Protein AF-0000000069076491 (afdb_homodimer)

Sequence (218 aa):
MPTEEERVCCRQTPSNCLSTLPDFDLIVLDPLVLMVARRYRQDVLAAGEDDDFNRSNRHAGYRQFILWQHGHLGAGNRRVIPSCCTWRIRDTYPDSFGQYRGFVGGRLGMPTEEERVCCRQTPSNCLSTLPDFDLIVLDPLVLMVARRYRQDVLAAGEDDDFNRSNRHAGYRQFILWQHGHLGAGNRRVIPSCCTWRIRDTYPDSFGQYRGFVGGRLG

InterPro domains:
  IPR003050 P2X7 purinoceptor [PR01314] (8-21)
  IPR003050 P2X7 purinoceptor [PR01314] (72-88)
  IPR003050 P2X7 purinoceptor [PR01314] (89-104)
  IPR046815 P2X purinoreceptor 7, intracellular domain [PF20478] (5-103)

pLDDT: mean 84.27, std 16.85, range [26.89, 98.81]

Foldseek 3Di:
DQDPLLAAFPPDPPVPGPCPDPVLCVQQQDLVNLVVQLVVCCVPVVQDQDPQSLVSSLLSSVQSVCCVVPVDLDAPDFDRDYNSNNVSSCVSRPDPVNDDDDRRSNPSD/DPDPLLAAFPPDPPVPG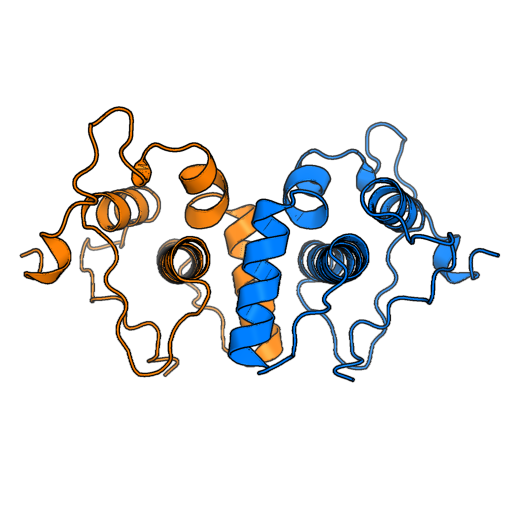PCPDPVLCVQQQDLVNLVVQLVVCCVPVVQDQDPQSLVSSLLSSVQSVCCVVPVDLDAPDFDRDYNSSNVSSCVSRPDPVNDDDDRRSNPSD

Structure (mmCIF, N/CA/C/O backbone):
data_AF-0000000069076491-model_v1
#
loop_
_entity.id
_entity.type
_entity.pdbx_description
1 polymer 'P2X purinoreceptor 7 intracellular domain-containing protein'
#
loop_
_atom_site.group_PDB
_atom_site.id
_atom_site.type_symbol
_atom_site.label_atom_id
_atom_site.label_alt_id
_atom_site.label_comp_id
_atom_site.label_asym_id
_atom_site.label_entity_id
_atom_site.label_seq_id
_atom_site.pdbx_PDB_ins_code
_atom_site.Cartn_x
_atom_site.Cartn_y
_atom_site.Cartn_z
_atom_site.occupancy
_atom_site.B_iso_or_equiv
_atom_site.auth_seq_id
_atom_site.auth_comp_id
_atom_site.auth_asym_id
_atom_site.auth_atom_id
_atom_site.pdbx_PDB_model_num
ATOM 1 N N . MET A 1 1 ? 1.727 -29.078 -10.594 1 41.75 1 MET A N 1
ATOM 2 C CA . MET A 1 1 ? 0.426 -28.922 -11.242 1 41.75 1 MET A CA 1
ATOM 3 C C . MET A 1 1 ? -0.436 -27.906 -10.508 1 41.75 1 MET A C 1
ATOM 5 O O . MET A 1 1 ? -0.344 -27.766 -9.289 1 41.75 1 MET A O 1
ATOM 9 N N . PRO A 1 2 ? -0.974 -26.922 -11.32 1 50.44 2 PRO A N 1
ATOM 10 C CA . PRO A 1 2 ? -1.83 -25.984 -10.594 1 50.44 2 PRO A CA 1
ATOM 11 C C . PRO A 1 2 ? -2.922 -26.688 -9.789 1 50.44 2 PRO A C 1
ATOM 13 O O . PRO A 1 2 ? -3.492 -27.672 -10.25 1 50.44 2 PRO A O 1
ATOM 16 N N . THR A 1 3 ? -2.859 -26.531 -8.523 1 50.31 3 THR A N 1
ATOM 17 C CA . THR A 1 3 ? -3.965 -27.078 -7.742 1 50.31 3 THR A CA 1
ATOM 18 C C . THR A 1 3 ? -5.305 -26.641 -8.328 1 50.31 3 THR A C 1
ATOM 20 O O . THR A 1 3 ? -5.363 -25.734 -9.156 1 50.31 3 THR A O 1
ATOM 23 N N . GLU A 1 4 ? -6.258 -27.391 -8.156 1 51.47 4 GLU A N 1
ATOM 24 C CA . GLU A 1 4 ? -7.617 -27.094 -8.602 1 51.47 4 GLU A CA 1
ATOM 25 C C . GLU A 1 4 ? -7.969 -25.641 -8.336 1 51.47 4 GLU A C 1
ATOM 27 O O . GLU A 1 4 ? -8.625 -24.984 -9.156 1 51.47 4 GLU A O 1
ATOM 32 N N . GLU A 1 5 ? -7.637 -25.125 -7.23 1 53.75 5 GLU A N 1
ATOM 33 C CA . GLU A 1 5 ? -7.875 -23.75 -6.832 1 53.75 5 GLU A CA 1
ATOM 34 C C . GLU A 1 5 ? -7.164 -22.781 -7.77 1 53.75 5 GLU A C 1
ATOM 36 O O . GLU A 1 5 ? -7.672 -21.688 -8.047 1 53.75 5 GLU A O 1
ATOM 41 N N . GLU A 1 6 ? -6.066 -23.297 -8.344 1 55.72 6 GLU A N 1
ATOM 42 C CA . GLU A 1 6 ? -5.316 -22.484 -9.289 1 55.72 6 GLU A CA 1
ATOM 43 C C . GLU A 1 6 ? -5.953 -22.516 -10.68 1 55.72 6 GLU A C 1
ATOM 45 O O . GLU A 1 6 ? -5.504 -21.812 -11.586 1 55.72 6 GLU A O 1
ATOM 50 N N . ARG A 1 7 ? -7.004 -23.219 -10.828 1 60.94 7 ARG A N 1
ATOM 51 C CA . ARG A 1 7 ? -7.613 -23.328 -12.148 1 60.94 7 ARG A CA 1
ATOM 52 C C . ARG A 1 7 ? -8.742 -22.312 -12.312 1 60.94 7 ARG A C 1
ATOM 54 O O . ARG A 1 7 ? -9.242 -22.109 -13.422 1 60.94 7 ARG A O 1
ATOM 61 N N . VAL A 1 8 ? -9.039 -21.641 -11.188 1 69 8 VAL A N 1
ATOM 62 C CA . VAL A 1 8 ? -10.133 -20.688 -11.312 1 69 8 VAL A CA 1
ATOM 63 C C . VAL A 1 8 ? -9.602 -19.359 -11.844 1 69 8 VAL A C 1
ATOM 65 O O . VAL A 1 8 ? -8.711 -18.75 -11.234 1 69 8 VAL A O 1
ATOM 68 N N . CYS A 1 9 ? -10.008 -19.094 -13.094 1 80.69 9 CYS A N 1
ATOM 69 C CA . CYS A 1 9 ? -9.664 -17.797 -13.672 1 80.69 9 CYS A CA 1
ATOM 70 C C . CYS A 1 9 ? -10.703 -16.75 -13.305 1 80.69 9 CYS A C 1
ATOM 72 O O . CYS A 1 9 ? -11.781 -17.078 -12.805 1 80.69 9 CYS A O 1
ATOM 74 N N . CYS A 1 10 ? -10.383 -15.516 -13.375 1 81.75 10 CYS A N 1
ATOM 75 C CA . CYS A 1 10 ? -11.273 -14.422 -12.984 1 81.75 10 CYS A CA 1
ATOM 76 C C . CYS A 1 10 ? -12.523 -14.398 -13.859 1 81.75 10 CYS A C 1
ATOM 78 O O . CYS A 1 10 ? -13.484 -13.703 -13.547 1 81.75 10 CYS A O 1
ATOM 80 N N . ARG A 1 11 ? -12.492 -15.281 -14.844 1 77.75 11 ARG A N 1
ATOM 81 C CA . ARG A 1 11 ? -13.633 -15.516 -15.727 1 77.75 11 ARG A CA 1
ATOM 82 C C . ARG A 1 11 ? -14.047 -14.227 -16.438 1 77.75 11 ARG A C 1
ATOM 84 O O . ARG A 1 11 ? -15.211 -14.07 -16.812 1 77.75 11 ARG A O 1
ATOM 91 N N . GLN A 1 12 ? -13.117 -13.25 -16.516 1 80.94 12 GLN A N 1
ATOM 92 C CA . GLN A 1 12 ? -13.352 -12.023 -17.281 1 80.94 12 GLN A CA 1
ATOM 93 C C . GLN A 1 12 ? -12.859 -12.164 -18.719 1 80.94 12 GLN A C 1
ATOM 95 O O . GLN A 1 12 ? -12.164 -13.125 -19.047 1 80.94 12 GLN A O 1
ATOM 100 N N . THR A 1 13 ? -13.391 -11.312 -19.609 1 82.06 13 THR A N 1
ATOM 101 C CA . THR A 1 13 ? -12.789 -11.219 -20.938 1 82.06 13 THR A CA 1
ATOM 102 C C . THR A 1 13 ? -11.336 -10.781 -20.844 1 82.06 13 THR A C 1
ATOM 104 O O . THR A 1 13 ? -10.93 -10.156 -19.859 1 82.06 13 THR A O 1
ATOM 107 N N . PRO A 1 14 ? -10.594 -11.172 -21.891 1 79.62 14 PRO A N 1
ATOM 108 C CA . PRO A 1 14 ? -9.18 -10.812 -21.844 1 79.62 14 PRO A CA 1
ATOM 109 C C . PRO A 1 14 ? -8.953 -9.328 -21.562 1 79.62 14 PRO A C 1
ATOM 111 O O . PRO A 1 14 ? -8.031 -8.961 -20.844 1 79.62 14 PRO A O 1
ATOM 114 N N . SER A 1 15 ? -9.773 -8.469 -22.109 1 83.31 15 SER A N 1
ATOM 115 C CA . SER A 1 15 ? -9.617 -7.031 -21.922 1 83.31 15 SER A CA 1
ATOM 116 C C . SER A 1 15 ? -10.031 -6.613 -20.516 1 83.31 15 SER A C 1
ATOM 118 O O . SER A 1 15 ? -9.625 -5.551 -20.031 1 83.31 15 SER A O 1
ATOM 120 N N . ASN A 1 16 ? -10.758 -7.492 -19.844 1 85.81 16 ASN A N 1
ATOM 121 C CA . ASN A 1 16 ? -11.273 -7.152 -18.531 1 85.81 16 ASN A CA 1
ATOM 122 C C . ASN A 1 16 ? -10.727 -8.094 -17.453 1 85.81 16 ASN A C 1
ATOM 124 O O . ASN A 1 16 ? -11.219 -8.102 -16.328 1 85.81 16 ASN A O 1
ATOM 128 N N . CYS A 1 17 ? -9.711 -8.812 -17.859 1 92.44 17 CYS A N 1
ATOM 129 C CA . CYS A 1 17 ? -9.062 -9.688 -16.891 1 92.44 17 CYS A CA 1
ATOM 130 C C . CYS A 1 17 ? -8.43 -8.883 -15.766 1 92.44 17 CYS A C 1
ATOM 132 O O . CYS A 1 17 ? -7.734 -7.898 -16.016 1 92.44 17 CYS A O 1
ATOM 134 N N . LEU A 1 18 ? -8.648 -9.234 -14.492 1 94.06 18 LEU A N 1
ATOM 135 C CA . LEU A 1 18 ? -8.148 -8.523 -13.328 1 94.06 18 LEU A CA 1
ATOM 136 C C . LEU A 1 18 ? -6.637 -8.328 -13.414 1 94.06 18 LEU A C 1
ATOM 138 O O . LEU A 1 18 ? -6.113 -7.281 -13.039 1 94.06 18 LEU A O 1
ATOM 142 N N . SER A 1 19 ? -5.957 -9.328 -13.914 1 95.12 19 SER A N 1
ATOM 143 C CA . SER A 1 19 ? -4.5 -9.312 -13.93 1 95.12 19 SER A CA 1
ATOM 144 C C . SER A 1 19 ? -3.965 -8.297 -14.93 1 95.12 19 SER A C 1
ATOM 146 O O . SER A 1 19 ? -2.777 -7.969 -14.922 1 95.12 19 SER A O 1
ATOM 148 N N . THR A 1 20 ? -4.781 -7.777 -15.812 1 94.81 20 THR A N 1
ATOM 149 C CA . THR A 1 20 ? -4.316 -6.852 -16.844 1 94.81 20 THR A CA 1
ATOM 150 C C . THR A 1 20 ? -4.711 -5.418 -16.5 1 94.81 20 THR A C 1
ATOM 152 O O . THR A 1 20 ? -4.344 -4.48 -17.203 1 94.81 20 THR A O 1
ATOM 155 N N . LEU A 1 21 ? -5.492 -5.223 -15.523 1 95.31 21 LEU A N 1
ATOM 156 C CA . LEU A 1 21 ? -5.918 -3.889 -15.102 1 95.31 21 LEU A CA 1
ATOM 157 C C . LEU A 1 21 ? -4.738 -3.082 -14.578 1 95.31 21 LEU A C 1
ATOM 159 O O . LEU A 1 21 ? -3.855 -3.629 -13.906 1 95.31 21 LEU A O 1
ATOM 163 N N . PRO A 1 22 ? -4.777 -1.805 -14.82 1 96.88 22 PRO A N 1
ATOM 164 C CA . PRO A 1 22 ? -3.723 -0.958 -14.258 1 96.88 22 PRO A CA 1
ATOM 165 C C . PRO A 1 22 ? -3.67 -1.015 -12.734 1 96.88 22 PRO A C 1
ATOM 167 O O . PRO A 1 22 ? -2.59 -0.924 -12.148 1 96.88 22 PRO A O 1
ATOM 170 N N . ASP A 1 23 ? -4.836 -1.141 -12.07 1 97.62 23 ASP A N 1
ATOM 171 C CA . ASP A 1 23 ? -4.887 -1.252 -10.617 1 97.62 23 ASP A CA 1
ATOM 172 C C . ASP A 1 23 ? -4.102 -2.467 -10.133 1 97.62 23 ASP A C 1
ATOM 174 O O . ASP A 1 23 ? -3.475 -2.422 -9.07 1 97.62 23 ASP A O 1
ATOM 178 N N . PHE A 1 24 ? -4.152 -3.523 -10.914 1 98.25 24 PHE A N 1
ATOM 179 C CA . PHE A 1 24 ? -3.398 -4.727 -10.57 1 98.25 24 PHE A CA 1
ATOM 180 C C . PHE A 1 24 ? -1.9 -4.441 -10.57 1 98.25 24 PHE A C 1
ATOM 182 O O . PHE A 1 24 ? -1.19 -4.824 -9.641 1 98.25 24 PHE A O 1
ATOM 189 N N . ASP A 1 25 ? -1.432 -3.744 -11.562 1 98.38 25 ASP A N 1
ATOM 190 C CA . ASP A 1 25 ? -0.019 -3.385 -11.641 1 98.38 25 ASP A CA 1
ATOM 191 C C . ASP A 1 25 ? 0.394 -2.523 -10.445 1 98.38 25 ASP A C 1
ATOM 193 O O . ASP A 1 25 ? 1.461 -2.729 -9.867 1 98.38 25 ASP A O 1
ATOM 197 N N . LEU A 1 26 ? -0.471 -1.696 -10.109 1 98.62 26 LEU A N 1
ATOM 198 C CA . LEU A 1 26 ? -0.184 -0.732 -9.055 1 98.62 26 LEU A CA 1
ATOM 199 C C . LEU A 1 26 ? -0.199 -1.404 -7.688 1 98.62 26 LEU A C 1
ATOM 201 O O . LEU A 1 26 ? 0.775 -1.315 -6.938 1 98.62 26 LEU A O 1
ATOM 205 N N . ILE A 1 27 ? -1.205 -2.133 -7.371 1 98.75 27 ILE A N 1
ATOM 206 C CA . ILE A 1 27 ? -1.481 -2.607 -6.02 1 98.75 27 ILE A CA 1
ATOM 207 C C . ILE A 1 27 ? -0.753 -3.926 -5.773 1 98.75 27 ILE A C 1
ATOM 209 O O . ILE A 1 27 ? -0.291 -4.191 -4.664 1 98.75 27 ILE A O 1
ATOM 213 N N . VAL A 1 28 ? -0.585 -4.688 -6.809 1 98.62 28 VAL A N 1
ATOM 214 C CA . VAL A 1 28 ? -0.2 -6.082 -6.609 1 98.62 28 VAL A CA 1
ATOM 215 C C . VAL A 1 28 ? 1.241 -6.289 -7.07 1 98.62 28 VAL A C 1
ATOM 217 O O . VAL A 1 28 ? 1.967 -7.113 -6.508 1 98.62 28 VAL A O 1
ATOM 220 N N . LEU A 1 29 ? 1.622 -5.488 -8.094 1 98.81 29 LEU A N 1
ATOM 221 C CA . LEU A 1 29 ? 2.9 -5.84 -8.711 1 98.81 29 LEU A CA 1
ATOM 222 C C . LEU A 1 29 ? 3.947 -4.766 -8.438 1 98.81 29 LEU A C 1
ATOM 224 O O . LEU A 1 29 ? 5.148 -5.031 -8.508 1 98.81 29 LEU A O 1
ATOM 228 N N . ASP A 1 30 ? 3.639 -3.51 -8.195 1 98.81 30 ASP A N 1
ATOM 229 C CA . ASP A 1 30 ? 4.598 -2.42 -8.055 1 98.81 30 ASP A CA 1
ATOM 230 C C . ASP A 1 30 ? 5.539 -2.668 -6.875 1 98.81 30 ASP A C 1
ATOM 232 O O . ASP A 1 30 ? 5.09 -2.816 -5.738 1 98.81 30 ASP A O 1
ATOM 236 N N . PRO A 1 31 ? 6.816 -2.68 -7.094 1 98.56 31 PRO A N 1
ATOM 237 C CA . PRO A 1 31 ? 7.734 -3.086 -6.027 1 98.56 31 PRO A CA 1
ATOM 238 C C . PRO A 1 31 ? 7.797 -2.076 -4.883 1 98.56 31 PRO A C 1
ATOM 240 O O . PRO A 1 31 ? 8.07 -2.449 -3.74 1 98.56 31 PRO A O 1
ATOM 243 N N . LEU A 1 32 ? 7.566 -0.82 -5.164 1 98.62 32 LEU A N 1
ATOM 244 C CA . LEU A 1 32 ? 7.594 0.175 -4.098 1 98.62 32 LEU A CA 1
ATOM 245 C C . LEU A 1 32 ? 6.371 0.033 -3.193 1 98.62 32 LEU A C 1
ATOM 247 O O . LEU A 1 32 ? 6.492 0.098 -1.967 1 98.62 32 LEU A O 1
ATOM 251 N N . VAL A 1 33 ? 5.191 -0.138 -3.783 1 98.81 33 VAL A N 1
ATOM 252 C CA . VAL A 1 33 ? 3.973 -0.37 -3.018 1 98.81 33 VAL A CA 1
ATOM 253 C C . VAL A 1 33 ? 4.129 -1.625 -2.162 1 98.81 33 VAL A C 1
ATOM 255 O O . VAL A 1 33 ? 3.799 -1.619 -0.975 1 98.81 33 VAL A O 1
ATOM 258 N N . LEU A 1 34 ? 4.68 -2.65 -2.742 1 98.5 34 LEU A N 1
ATOM 259 C CA . LEU A 1 34 ? 4.875 -3.904 -2.021 1 98.5 34 LEU A CA 1
ATOM 260 C C . LEU A 1 34 ? 5.898 -3.732 -0.901 1 98.5 34 LEU A C 1
ATOM 262 O O . LEU A 1 34 ? 5.758 -4.328 0.169 1 98.5 34 LEU A O 1
ATOM 266 N N . MET A 1 35 ? 6.934 -2.967 -1.119 1 97.94 35 MET A N 1
ATOM 267 C CA . MET A 1 35 ? 7.93 -2.707 -0.086 1 97.94 35 MET A CA 1
ATOM 268 C C . MET A 1 35 ? 7.297 -2.043 1.13 1 97.94 35 MET A C 1
ATOM 270 O O . MET A 1 35 ? 7.527 -2.463 2.266 1 97.94 35 MET A O 1
ATOM 274 N N . VAL A 1 36 ? 6.5 -1.045 0.875 1 98 36 VAL A N 1
ATOM 275 C CA . VAL A 1 36 ? 5.879 -0.321 1.979 1 98 36 VAL A CA 1
ATOM 276 C C . VAL A 1 36 ? 4.918 -1.242 2.727 1 98 36 VAL A C 1
ATOM 27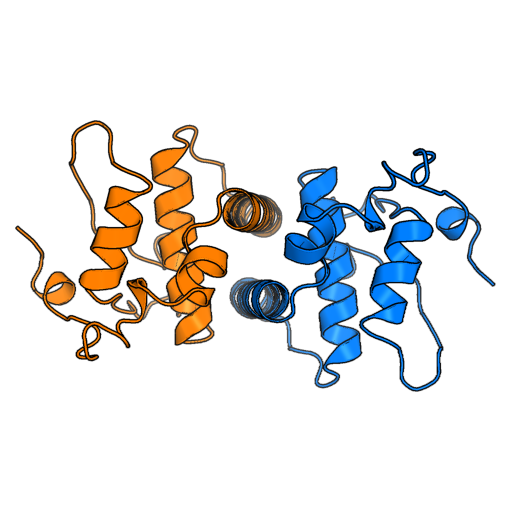8 O O . VAL A 1 36 ? 4.863 -1.226 3.959 1 98 36 VAL A O 1
ATOM 281 N N . ALA A 1 37 ? 4.191 -2.014 1.987 1 97.19 37 ALA A N 1
ATOM 282 C CA . ALA A 1 37 ? 3.297 -2.988 2.611 1 97.19 37 ALA A CA 1
ATOM 283 C C . ALA A 1 37 ? 4.078 -3.969 3.48 1 97.19 37 ALA A C 1
ATOM 285 O O . ALA A 1 37 ? 3.641 -4.32 4.578 1 97.19 37 ALA A O 1
ATOM 286 N N . ARG A 1 38 ? 5.207 -4.457 3.004 1 96.62 38 ARG A N 1
ATOM 287 C CA . ARG A 1 38 ? 6.031 -5.387 3.768 1 96.62 38 ARG A CA 1
ATOM 288 C C . ARG A 1 38 ? 6.586 -4.723 5.023 1 96.62 38 ARG A C 1
ATOM 290 O O . ARG A 1 38 ? 6.645 -5.348 6.086 1 96.62 38 ARG A O 1
ATOM 297 N N . ARG A 1 39 ? 7.012 -3.561 4.922 1 95.25 39 ARG A N 1
ATOM 298 C CA . ARG A 1 39 ? 7.527 -2.82 6.066 1 95.25 39 ARG A CA 1
ATOM 299 C C . ARG A 1 39 ? 6.453 -2.648 7.137 1 95.25 39 ARG A C 1
ATOM 301 O O . ARG A 1 39 ? 6.734 -2.771 8.328 1 95.25 39 ARG A O 1
ATOM 308 N N . TYR A 1 40 ? 5.277 -2.367 6.676 1 94.94 40 TYR A N 1
ATOM 309 C CA . TYR A 1 40 ? 4.184 -2.26 7.633 1 94.94 40 TYR A CA 1
ATOM 310 C C . TYR A 1 40 ? 3.971 -3.578 8.367 1 94.94 40 TYR A C 1
ATOM 312 O O . TYR A 1 40 ? 3.836 -3.598 9.594 1 94.94 40 TYR A O 1
ATOM 320 N N . ARG A 1 41 ? 3.914 -4.613 7.633 1 93.25 41 ARG A N 1
ATOM 321 C CA . ARG A 1 41 ? 3.736 -5.938 8.219 1 93.25 41 ARG A CA 1
ATOM 322 C C . ARG A 1 41 ? 4.828 -6.23 9.242 1 93.25 41 ARG A C 1
ATOM 324 O O . ARG A 1 41 ? 4.543 -6.711 10.344 1 93.25 41 ARG A O 1
ATOM 331 N N . GLN A 1 42 ? 5.988 -5.965 8.828 1 93 42 GLN A N 1
ATOM 332 C CA . GLN A 1 42 ? 7.117 -6.172 9.727 1 93 42 GLN A CA 1
ATOM 333 C C . GLN A 1 42 ? 6.953 -5.359 11.016 1 93 42 GLN A C 1
ATOM 335 O O . GLN A 1 42 ? 7.223 -5.859 12.109 1 93 42 GLN A O 1
ATOM 340 N N . ASP A 1 43 ? 6.547 -4.207 10.859 1 90.38 43 ASP A N 1
ATOM 341 C CA . ASP A 1 43 ? 6.41 -3.299 11.992 1 90.38 43 ASP A CA 1
ATOM 342 C C . ASP A 1 43 ? 5.328 -3.783 12.953 1 90.38 43 ASP A C 1
ATOM 344 O O . ASP A 1 43 ? 5.531 -3.793 14.172 1 90.38 43 ASP A O 1
ATOM 348 N N . VAL A 1 44 ? 4.234 -4.203 12.453 1 89.62 44 VAL A N 1
ATOM 349 C CA . VAL A 1 44 ? 3.07 -4.477 13.289 1 89.62 44 VAL A CA 1
ATOM 350 C C . VAL A 1 44 ? 3.127 -5.918 13.797 1 89.62 44 VAL A C 1
ATOM 352 O O . VAL A 1 44 ? 2.699 -6.203 14.914 1 89.62 44 VAL A O 1
ATOM 355 N N . LEU A 1 45 ? 3.639 -6.805 13.055 1 88.81 45 LEU A N 1
ATOM 356 C CA . LEU A 1 45 ? 3.623 -8.211 13.438 1 88.81 45 LEU A CA 1
ATOM 357 C C . LEU A 1 45 ? 5.004 -8.664 13.898 1 88.81 45 LEU A C 1
ATOM 359 O O . LEU A 1 45 ? 5.176 -9.812 14.312 1 88.81 45 LEU A O 1
ATOM 363 N N . ALA A 1 46 ? 5.973 -7.734 13.898 1 82.38 46 ALA A N 1
ATOM 364 C CA . ALA A 1 46 ? 7.352 -8.102 14.203 1 82.38 46 ALA A CA 1
ATOM 365 C C . ALA A 1 46 ? 7.789 -9.312 13.383 1 82.38 46 ALA A C 1
ATOM 367 O O . ALA A 1 46 ? 8.492 -10.188 13.891 1 82.38 46 ALA A O 1
ATOM 368 N N . ALA A 1 47 ? 7.109 -9.344 12.188 1 75.5 47 ALA A N 1
ATOM 369 C CA . ALA A 1 47 ? 7.418 -10.469 11.305 1 75.5 47 ALA A CA 1
ATOM 370 C C . ALA A 1 47 ? 8.734 -10.242 10.562 1 75.5 47 ALA A C 1
ATOM 372 O O . ALA A 1 47 ? 9.07 -9.102 10.211 1 75.5 47 ALA A O 1
ATOM 373 N N . GLY A 1 48 ? 9.57 -11.086 10.547 1 73.31 48 GLY A N 1
ATOM 374 C CA . GLY A 1 48 ? 10.805 -10.953 9.797 1 73.31 48 GLY A CA 1
ATOM 375 C C . GLY A 1 48 ? 10.578 -10.789 8.305 1 73.31 48 GLY A C 1
ATOM 376 O O . GLY A 1 48 ? 9.477 -11.039 7.805 1 73.31 48 GLY A O 1
ATOM 377 N N . GLU A 1 49 ? 11.508 -10.062 7.707 1 74.5 49 GLU A N 1
ATOM 378 C CA . GLU A 1 49 ? 11.492 -10.023 6.246 1 74.5 49 GLU A CA 1
ATOM 379 C C . GLU A 1 49 ? 12.273 -11.203 5.66 1 74.5 49 GLU A C 1
ATOM 381 O O . GLU A 1 49 ? 13.328 -11.578 6.172 1 74.5 49 GLU A O 1
ATOM 386 N N . ASP A 1 50 ? 11.578 -11.82 4.715 1 74.81 50 ASP A N 1
ATOM 387 C CA . ASP A 1 50 ? 12.32 -12.812 3.949 1 74.81 50 ASP A CA 1
ATOM 388 C C . ASP A 1 50 ? 13.453 -12.164 3.16 1 74.81 50 ASP A C 1
ATOM 390 O O . ASP A 1 50 ? 13.281 -11.086 2.584 1 74.81 50 ASP A O 1
ATOM 394 N N . ASP A 1 51 ? 14.562 -12.742 3.172 1 82.25 51 ASP A N 1
ATOM 395 C CA . ASP A 1 51 ? 15.734 -12.227 2.475 1 82.25 51 ASP A CA 1
ATOM 396 C C . ASP A 1 51 ? 15.578 -12.352 0.962 1 82.25 51 ASP A C 1
ATOM 398 O O . ASP A 1 51 ? 16.25 -11.641 0.202 1 82.25 51 ASP A O 1
ATOM 402 N N . ASP A 1 52 ? 14.719 -13.164 0.586 1 92.06 52 ASP A N 1
ATOM 403 C CA . ASP A 1 52 ? 14.484 -13.344 -0.842 1 92.06 52 ASP A CA 1
ATOM 404 C C . ASP A 1 52 ? 13.5 -12.305 -1.372 1 92.06 52 ASP A C 1
ATOM 406 O O . ASP A 1 52 ? 12.312 -12.344 -1.034 1 92.06 52 ASP A O 1
ATOM 410 N N . PHE A 1 53 ? 13.992 -11.469 -2.195 1 94.56 53 PHE A N 1
ATOM 411 C CA . PHE A 1 53 ? 13.219 -10.352 -2.725 1 94.56 53 PHE A CA 1
ATOM 412 C C . PHE A 1 53 ? 11.977 -10.852 -3.445 1 94.56 53 PHE A C 1
ATOM 414 O O . PHE A 1 53 ? 10.867 -10.359 -3.193 1 94.56 53 PHE A O 1
ATOM 421 N N . ASN A 1 54 ? 12.125 -11.773 -4.355 1 95.56 54 ASN A N 1
ATOM 422 C CA . ASN A 1 54 ? 11.008 -12.266 -5.156 1 95.56 54 ASN A CA 1
ATOM 423 C C . ASN A 1 54 ? 9.969 -12.984 -4.293 1 95.56 54 ASN A C 1
ATOM 425 O O . ASN A 1 54 ? 8.773 -12.766 -4.453 1 95.56 54 ASN A O 1
ATOM 429 N N . ARG A 1 55 ? 10.414 -13.797 -3.381 1 93.81 55 ARG A N 1
ATOM 430 C CA . ARG A 1 55 ? 9.484 -14.516 -2.504 1 93.81 55 ARG A CA 1
ATOM 431 C C . ARG A 1 55 ? 8.68 -13.539 -1.655 1 93.81 55 ARG A C 1
ATOM 433 O O . ARG A 1 55 ? 7.457 -13.68 -1.537 1 93.81 55 ARG A O 1
ATOM 440 N N . SER A 1 56 ? 9.383 -12.594 -1.062 1 94.94 56 SER A N 1
ATOM 441 C CA . SER A 1 56 ? 8.688 -11.633 -0.212 1 94.94 56 SER A CA 1
ATOM 442 C C . SER A 1 56 ? 7.688 -10.805 -1.013 1 94.94 56 SER A C 1
ATOM 444 O O . SER A 1 56 ? 6.578 -10.547 -0.542 1 94.94 56 SER A O 1
ATOM 446 N N . ASN A 1 57 ? 8.047 -10.43 -2.225 1 97 57 ASN A N 1
ATOM 447 C CA . ASN A 1 57 ? 7.137 -9.641 -3.045 1 97 57 ASN A CA 1
ATOM 448 C C . ASN A 1 57 ? 5.961 -10.484 -3.543 1 97 57 ASN A C 1
ATOM 450 O O . ASN A 1 57 ? 4.84 -9.984 -3.658 1 97 57 ASN A O 1
ATOM 454 N N . ARG A 1 58 ? 6.227 -11.695 -3.811 1 95.88 58 ARG A N 1
ATOM 455 C CA . ARG A 1 58 ? 5.125 -12.57 -4.195 1 95.88 58 ARG A CA 1
ATOM 456 C C . ARG A 1 58 ? 4.09 -12.672 -3.08 1 95.88 58 ARG A C 1
ATOM 458 O O . ARG A 1 58 ? 2.891 -12.508 -3.32 1 95.88 58 ARG A O 1
ATOM 465 N N . HIS A 1 59 ? 4.543 -12.93 -1.925 1 94.12 59 HIS A N 1
ATOM 466 C CA . HIS A 1 59 ? 3.635 -13.07 -0.793 1 94.12 59 HIS A CA 1
ATOM 467 C C . HIS A 1 59 ? 2.9 -11.766 -0.512 1 94.12 59 HIS A C 1
ATOM 469 O O . HIS A 1 59 ? 1.704 -11.766 -0.212 1 94.12 59 HIS A O 1
ATOM 475 N N . ALA A 1 60 ? 3.645 -10.703 -0.588 1 96.25 60 ALA A N 1
ATOM 476 C CA . ALA A 1 60 ? 2.996 -9.406 -0.415 1 96.25 60 ALA A CA 1
ATOM 477 C C . ALA A 1 60 ? 1.95 -9.164 -1.5 1 96.25 60 ALA A C 1
ATOM 479 O O . ALA A 1 60 ? 0.868 -8.641 -1.223 1 96.25 60 ALA A O 1
ATOM 480 N N . GLY A 1 61 ? 2.297 -9.516 -2.76 1 97.75 61 GLY A N 1
ATOM 481 C CA . GLY A 1 61 ? 1.341 -9.406 -3.85 1 97.75 61 GLY A CA 1
ATOM 482 C C . GLY A 1 61 ? 0.061 -10.18 -3.605 1 97.75 61 GLY A C 1
ATOM 483 O O . GLY A 1 61 ? -1.034 -9.688 -3.873 1 97.75 61 GLY A O 1
ATOM 484 N N . TYR A 1 62 ? 0.208 -11.383 -3.094 1 95.31 62 TYR A N 1
ATOM 485 C CA . TYR A 1 62 ? -0.964 -12.18 -2.748 1 95.31 62 TYR A CA 1
ATOM 486 C C . TYR A 1 62 ? -1.836 -11.461 -1.73 1 95.31 62 TYR A C 1
ATOM 488 O O . TYR A 1 62 ? -3.053 -11.359 -1.905 1 95.31 62 TYR A O 1
ATOM 496 N N . ARG A 1 63 ? -1.234 -10.984 -0.717 1 95.25 63 ARG A N 1
ATOM 497 C CA . ARG A 1 63 ? -1.974 -10.289 0.327 1 95.25 63 ARG A CA 1
ATOM 498 C C . ARG A 1 63 ? -2.658 -9.039 -0.227 1 95.25 63 ARG A C 1
ATOM 500 O O . A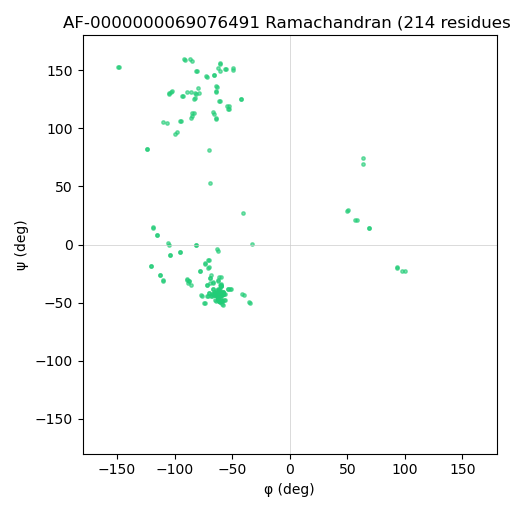RG A 1 63 ? -3.822 -8.773 0.08 1 95.25 63 ARG A O 1
ATOM 507 N N . GLN A 1 64 ? -1.852 -8.281 -1.028 1 97.88 64 GLN A N 1
ATOM 508 C CA . GLN A 1 64 ? -2.416 -7.074 -1.618 1 97.88 64 GLN A CA 1
ATOM 509 C C . GLN A 1 64 ? -3.646 -7.395 -2.463 1 97.88 64 GLN A C 1
ATOM 511 O O . GLN A 1 64 ? -4.645 -6.672 -2.412 1 97.88 64 GLN A O 1
ATOM 516 N N . PHE A 1 65 ? -3.609 -8.484 -3.229 1 97 65 PHE A N 1
ATOM 517 C CA . PHE A 1 65 ? -4.734 -8.875 -4.066 1 97 65 PHE A CA 1
ATOM 518 C C . PHE A 1 65 ? -5.969 -9.156 -3.219 1 97 65 PHE A C 1
ATOM 520 O O . PHE A 1 65 ? -7.062 -8.672 -3.52 1 97 65 PHE A O 1
ATOM 527 N N . ILE A 1 66 ? -5.797 -9.914 -2.229 1 95.75 66 ILE A N 1
ATOM 528 C CA . ILE A 1 66 ? -6.91 -10.312 -1.378 1 95.75 66 ILE A CA 1
ATOM 529 C C . ILE A 1 66 ? -7.516 -9.086 -0.703 1 95.75 66 ILE A C 1
ATOM 531 O O . ILE A 1 66 ? -8.734 -8.938 -0.65 1 95.75 66 ILE A O 1
ATOM 535 N N . LEU A 1 67 ? -6.715 -8.25 -0.171 1 96.19 67 LEU A N 1
ATOM 536 C CA . LEU A 1 67 ? -7.191 -7.027 0.467 1 96.19 67 LEU A CA 1
ATOM 537 C C . LEU A 1 67 ? -7.926 -6.145 -0.535 1 96.19 67 LEU A C 1
ATOM 539 O O . LEU A 1 67 ? -8.945 -5.531 -0.199 1 96.19 67 LEU A O 1
ATOM 543 N N . TRP A 1 68 ? -7.379 -6.02 -1.701 1 97.06 68 TRP A N 1
ATOM 544 C CA . TRP A 1 68 ? -7.984 -5.223 -2.762 1 97.06 68 TRP A CA 1
ATOM 545 C C . TRP A 1 68 ? -9.352 -5.781 -3.152 1 97.06 68 TRP A C 1
ATOM 547 O O . TRP A 1 68 ? -10.344 -5.059 -3.146 1 97.06 68 TRP A O 1
ATOM 557 N N . GLN A 1 69 ? -9.43 -7.113 -3.307 1 94.88 69 GLN A N 1
ATOM 558 C CA . GLN A 1 69 ? -10.641 -7.711 -3.863 1 94.88 69 GLN A CA 1
ATOM 559 C C . GLN A 1 69 ? -11.641 -8.047 -2.766 1 94.88 69 GLN A C 1
ATOM 561 O O . GLN A 1 69 ? -12.852 -7.965 -2.979 1 94.88 69 GLN A O 1
ATOM 566 N N . HIS A 1 70 ? -11.141 -8.359 -1.545 1 93.38 70 HIS A N 1
ATOM 567 C CA . HIS A 1 70 ? -12.047 -8.898 -0.535 1 93.38 70 HIS A CA 1
ATOM 568 C C . HIS A 1 70 ? -12.078 -8.016 0.707 1 93.38 70 HIS A C 1
ATOM 570 O O . HIS A 1 70 ? -12.938 -8.18 1.574 1 93.38 70 HIS A O 1
ATOM 576 N N . GLY A 1 71 ? -11.078 -7.16 0.876 1 92.88 71 GLY A N 1
ATOM 577 C CA . GLY A 1 71 ? -11.133 -6.188 1.954 1 92.88 71 GLY A CA 1
ATOM 578 C C . GLY A 1 71 ? -10.453 -6.664 3.225 1 92.88 71 GLY A C 1
ATOM 579 O O . GLY A 1 71 ? -10.125 -5.859 4.098 1 92.88 71 GLY A O 1
ATOM 580 N N . HIS A 1 72 ? -10.305 -7.938 3.309 1 91.69 72 HIS A N 1
ATOM 581 C CA . HIS A 1 72 ? -9.664 -8.539 4.477 1 91.69 72 HIS A CA 1
ATOM 582 C C . HIS A 1 72 ? -8.922 -9.812 4.102 1 91.69 72 HIS A C 1
ATOM 584 O O . HIS A 1 72 ? -9.266 -10.477 3.123 1 91.69 72 HIS A O 1
ATOM 590 N N . LEU A 1 73 ? -7.895 -10.133 4.871 1 89.25 73 LEU A N 1
ATOM 591 C CA . LEU A 1 73 ? -7.102 -11.312 4.574 1 89.25 73 LEU A CA 1
ATOM 592 C C . LEU A 1 73 ? -7.82 -12.578 5.035 1 89.25 73 LEU A C 1
ATOM 594 O O . LEU A 1 73 ? -7.672 -13.641 4.422 1 89.25 73 LEU A O 1
ATOM 598 N N . GLY A 1 74 ? -8.766 -12.367 6.027 1 78.12 74 GLY A N 1
ATOM 599 C CA . GLY A 1 74 ? -9.594 -13.477 6.48 1 78.12 74 GLY A CA 1
ATOM 600 C C . GLY A 1 74 ? -8.805 -14.594 7.129 1 78.12 74 GLY A C 1
ATOM 601 O O . GLY A 1 74 ? -8.695 -15.688 6.574 1 78.12 74 GLY A O 1
ATOM 602 N N . ALA A 1 75 ? -8.406 -14.32 8.258 1 64.12 75 ALA A N 1
ATOM 603 C CA . ALA A 1 75 ? -7.723 -15.383 8.984 1 64.12 75 ALA A CA 1
ATOM 604 C C . ALA A 1 75 ? -8.586 -16.641 9.055 1 64.12 75 ALA A C 1
ATOM 606 O O . ALA A 1 75 ? -9.758 -16.578 9.445 1 64.12 75 ALA A O 1
ATOM 607 N N . GLY A 1 76 ? -8.102 -17.703 8.508 1 62.31 76 GLY A N 1
ATOM 608 C CA . GLY A 1 76 ? -8.805 -18.969 8.586 1 62.31 76 GLY A CA 1
ATOM 609 C C . GLY A 1 76 ? -9.625 -19.281 7.352 1 62.31 76 GLY A C 1
ATOM 610 O O . GLY A 1 76 ? -10.094 -20.406 7.18 1 62.31 76 GLY A O 1
ATOM 611 N N . ASN A 1 77 ? -10 -18.297 6.594 1 64.25 77 ASN A N 1
ATOM 612 C CA . ASN A 1 77 ? -10.695 -18.531 5.336 1 64.25 77 ASN A CA 1
ATOM 613 C C . ASN A 1 77 ? -9.797 -18.266 4.133 1 64.25 77 ASN A C 1
ATOM 615 O O . ASN A 1 77 ? -9.43 -17.109 3.881 1 64.25 77 ASN A O 1
ATOM 619 N N . ARG A 1 78 ? -9.398 -19.312 3.594 1 69.25 78 ARG A N 1
ATOM 620 C CA . ARG A 1 78 ? -8.516 -19.188 2.441 1 69.25 78 ARG A CA 1
ATOM 621 C C . ARG A 1 78 ? -9.227 -18.516 1.271 1 69.25 78 ARG A C 1
ATOM 623 O O . ARG A 1 78 ? -10.242 -19.031 0.783 1 69.25 78 ARG A O 1
ATOM 630 N N . ARG A 1 79 ? -8.844 -17.312 1.016 1 78.56 79 ARG A N 1
ATOM 631 C CA . ARG A 1 79 ? -9.359 -16.641 -0.169 1 78.56 79 ARG A CA 1
ATOM 632 C C . ARG A 1 79 ? -8.57 -17.047 -1.414 1 78.56 79 ARG A C 1
ATOM 634 O O . ARG A 1 79 ? -7.34 -17.047 -1.402 1 78.56 79 ARG A O 1
ATOM 641 N N . VAL A 1 80 ? -9.289 -17.5 -2.381 1 83.56 80 VAL A N 1
ATOM 642 C CA . VAL A 1 80 ? -8.664 -18 -3.598 1 83.56 80 VAL A CA 1
ATOM 643 C C . VAL A 1 80 ? -8.32 -16.828 -4.523 1 83.56 80 VAL A C 1
ATOM 645 O O . VAL A 1 80 ? -9.133 -15.922 -4.703 1 83.56 80 VAL A O 1
ATOM 648 N N . ILE A 1 81 ? -7.164 -16.797 -4.969 1 92 81 ILE A N 1
ATOM 649 C CA . ILE A 1 81 ? -6.723 -15.875 -6.008 1 92 81 ILE A CA 1
ATOM 650 C C . ILE A 1 81 ? -6.844 -16.547 -7.375 1 92 81 ILE A C 1
ATOM 652 O O . ILE A 1 81 ? -6.363 -17.656 -7.57 1 92 81 ILE A O 1
ATOM 656 N N . PRO A 1 82 ? -7.504 -15.906 -8.32 1 92.62 82 PRO A N 1
ATOM 657 C CA . PRO A 1 82 ? -7.637 -16.516 -9.648 1 92.62 82 PRO A CA 1
ATOM 658 C C . PRO A 1 82 ? -6.289 -16.859 -10.266 1 92.62 82 PRO A C 1
ATOM 660 O O . PRO A 1 82 ? -5.293 -16.172 -10.031 1 92.62 82 PRO A O 1
ATOM 663 N N . SER A 1 83 ? -6.273 -17.844 -11.078 1 91.38 83 SER A N 1
ATOM 664 C CA . SER A 1 83 ? -5.035 -18.344 -11.664 1 91.38 83 SER A CA 1
ATOM 665 C C . SER A 1 83 ? -4.348 -17.281 -12.508 1 91.38 83 SER A C 1
ATOM 667 O O . SER A 1 83 ? -3.119 -17.188 -12.5 1 91.38 83 SER A O 1
ATOM 669 N N . CYS A 1 84 ? -5.16 -16.484 -13.242 1 94.12 84 CYS A N 1
ATOM 670 C CA . CYS A 1 84 ? -4.562 -15.438 -14.062 1 94.12 84 CYS A CA 1
ATOM 671 C C . CYS A 1 84 ? -3.77 -14.453 -13.211 1 94.12 84 CYS A C 1
ATOM 673 O O . CYS A 1 84 ? -2.711 -13.977 -13.625 1 94.12 84 CYS A O 1
ATOM 675 N N . CYS A 1 85 ? -4.242 -14.219 -12.102 1 96.06 85 CYS A N 1
ATOM 676 C CA . CYS A 1 85 ? -3.576 -13.305 -11.188 1 96.06 85 CYS A CA 1
ATOM 677 C C . CYS A 1 85 ? -2.365 -13.961 -10.539 1 96.06 85 CYS A C 1
ATOM 679 O O . CYS A 1 85 ? -1.296 -13.352 -10.453 1 96.06 85 CYS A O 1
ATOM 681 N N . THR A 1 86 ? -2.531 -15.203 -10.109 1 94.94 86 THR A N 1
ATOM 682 C CA . THR A 1 86 ? -1.417 -15.922 -9.492 1 94.94 86 THR A CA 1
ATOM 683 C C . THR A 1 86 ? -0.249 -16.047 -10.461 1 94.94 86 THR A C 1
ATOM 685 O O . THR A 1 86 ? 0.902 -15.805 -10.094 1 94.94 86 THR A O 1
ATOM 688 N N . TRP A 1 87 ? -0.545 -16.328 -11.641 1 93.62 87 TRP A 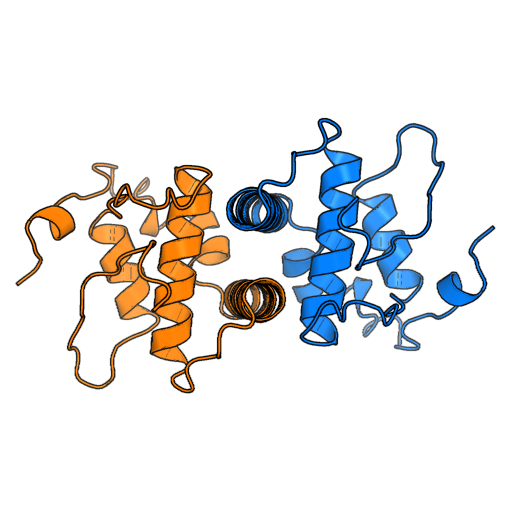N 1
ATOM 689 C CA . TRP A 1 87 ? 0.507 -16.484 -12.633 1 93.62 87 TRP A CA 1
ATOM 690 C C . TRP A 1 87 ? 1.189 -15.156 -12.93 1 93.62 87 TRP A C 1
ATOM 692 O O . TRP A 1 87 ? 2.414 -15.102 -13.07 1 93.62 87 TRP A O 1
ATOM 702 N N . ARG A 1 88 ? 0.397 -14.117 -13.094 1 96 88 ARG A N 1
ATOM 703 C CA . ARG A 1 88 ? 0.981 -12.805 -13.328 1 96 88 ARG A CA 1
ATOM 704 C C . ARG A 1 88 ? 1.921 -12.406 -12.195 1 96 88 ARG A C 1
ATOM 706 O O . ARG A 1 88 ? 2.996 -11.852 -12.438 1 96 88 ARG A O 1
ATOM 713 N N . ILE A 1 89 ? 1.556 -12.672 -11 1 97.31 89 ILE A N 1
ATOM 714 C CA . ILE A 1 89 ? 2.398 -12.383 -9.844 1 97.31 89 ILE A CA 1
ATOM 715 C C . ILE A 1 89 ? 3.67 -13.227 -9.906 1 97.31 89 ILE A C 1
ATOM 717 O O . ILE A 1 89 ? 4.777 -12.703 -9.742 1 97.31 89 ILE A O 1
ATOM 721 N N . ARG A 1 90 ? 3.586 -14.492 -10.148 1 95.62 90 ARG A N 1
ATOM 722 C CA . ARG A 1 90 ? 4.719 -15.414 -10.188 1 95.62 90 ARG A CA 1
ATOM 723 C C . ARG A 1 90 ? 5.637 -15.102 -11.359 1 95.62 90 ARG A C 1
ATOM 725 O O . ARG A 1 90 ? 6.855 -15.273 -11.266 1 95.62 90 ARG A O 1
ATOM 732 N N . ASP A 1 91 ? 5.062 -14.633 -12.445 1 96.19 91 ASP A N 1
ATOM 733 C CA . ASP A 1 91 ? 5.875 -14.219 -13.586 1 96.19 91 ASP A CA 1
ATOM 734 C C . ASP A 1 91 ? 6.715 -12.992 -13.242 1 96.19 91 ASP A C 1
ATOM 736 O O . ASP A 1 91 ? 7.859 -12.875 -13.68 1 96.19 91 ASP A O 1
ATOM 740 N N . THR A 1 92 ? 6.145 -12.078 -12.594 1 97.81 92 THR A N 1
ATOM 741 C CA . THR A 1 92 ? 6.836 -10.852 -12.203 1 97.81 92 THR A CA 1
ATOM 742 C C . THR A 1 92 ? 7.879 -11.141 -11.125 1 97.81 92 THR A C 1
ATOM 744 O O . THR A 1 92 ? 8.969 -10.562 -11.141 1 97.81 92 THR A O 1
ATOM 747 N N . TYR A 1 93 ? 7.48 -11.969 -10.211 1 97.44 93 TYR A N 1
ATOM 748 C CA . TYR A 1 93 ? 8.344 -12.328 -9.094 1 97.44 93 TYR A CA 1
ATOM 749 C C . TYR A 1 93 ? 8.539 -13.844 -9.023 1 97.44 93 TYR A C 1
ATOM 751 O O . TYR A 1 93 ? 7.969 -14.508 -8.148 1 97.44 93 TYR A O 1
ATOM 759 N N . PRO A 1 94 ? 9.445 -14.336 -9.82 1 95.44 94 PRO A N 1
ATOM 760 C CA . PRO A 1 94 ? 9.57 -15.789 -9.953 1 95.44 94 PRO A CA 1
ATOM 761 C C . PRO A 1 94 ? 10.359 -16.422 -8.812 1 95.44 94 PRO A C 1
ATOM 763 O O . PRO A 1 94 ? 11.172 -15.75 -8.172 1 95.44 94 PRO A O 1
ATOM 766 N N . ASP A 1 95 ? 10 -17.656 -8.516 1 90.69 95 ASP A N 1
ATOM 767 C CA . ASP A 1 95 ? 10.852 -18.484 -7.676 1 90.69 95 ASP A CA 1
ATOM 768 C C . ASP A 1 95 ? 12.102 -18.938 -8.43 1 90.69 95 ASP A C 1
ATOM 770 O O . ASP A 1 95 ? 12.039 -19.234 -9.625 1 90.69 95 ASP A O 1
ATOM 774 N N . SER A 1 96 ? 13.172 -19.016 -7.668 1 83.62 96 SER A N 1
ATOM 775 C CA . SER A 1 96 ? 14.445 -19.328 -8.312 1 83.62 96 SER A CA 1
ATOM 776 C C . SER A 1 96 ? 14.414 -20.703 -8.969 1 83.62 96 SER A C 1
ATOM 778 O O . SER A 1 96 ? 15.047 -20.922 -10.008 1 83.62 96 SER A O 1
ATOM 780 N N . PHE A 1 97 ? 13.664 -21.594 -8.422 1 82.81 97 PHE A N 1
ATOM 781 C CA . PHE A 1 97 ? 13.656 -22.953 -8.969 1 82.81 97 PHE A CA 1
ATOM 782 C C . PHE A 1 97 ? 12.281 -23.297 -9.539 1 82.81 97 PHE A C 1
ATOM 784 O O . PHE A 1 97 ? 12.039 -24.438 -9.93 1 82.81 97 PHE A O 1
ATOM 791 N N . GLY A 1 98 ? 11.445 -22.297 -9.594 1 78.94 98 GLY A N 1
ATOM 792 C CA . GLY A 1 98 ? 10.117 -22.484 -10.156 1 78.94 98 GLY A CA 1
ATOM 793 C C . GLY A 1 98 ? 9.227 -23.359 -9.297 1 78.94 98 GLY A C 1
ATOM 794 O O . GLY A 1 98 ? 8.32 -24.016 -9.812 1 78.94 98 GLY A O 1
ATOM 795 N N . GLN A 1 99 ? 9.656 -23.594 -8.031 1 77.56 99 GLN A N 1
ATOM 796 C CA . GLN A 1 99 ? 8.875 -24.391 -7.102 1 77.56 99 GLN A CA 1
ATOM 797 C C . GLN A 1 99 ? 7.996 -23.5 -6.219 1 77.56 99 GLN A C 1
ATOM 799 O O . GLN A 1 99 ? 8.508 -22.734 -5.402 1 77.56 99 GLN A O 1
ATOM 804 N N . TYR A 1 100 ? 6.703 -23.562 -6.562 1 76.88 100 TYR A N 1
ATOM 805 C CA . TYR A 1 100 ? 5.762 -22.719 -5.832 1 76.88 100 TYR A CA 1
ATOM 806 C C . TYR A 1 100 ? 4.949 -23.547 -4.844 1 76.88 100 TYR A C 1
ATOM 808 O O . TYR A 1 100 ? 4.543 -24.672 -5.145 1 76.88 100 TYR A O 1
ATOM 816 N N . ARG A 1 101 ? 4.973 -22.922 -3.557 1 67.69 101 ARG A N 1
ATOM 817 C CA . ARG A 1 101 ? 4.055 -23.484 -2.574 1 67.69 101 ARG A CA 1
ATOM 818 C C . ARG A 1 101 ? 2.824 -22.594 -2.402 1 67.69 101 ARG A C 1
ATOM 820 O O . ARG A 1 101 ? 2.893 -21.391 -2.604 1 67.69 101 ARG A O 1
ATOM 827 N N . GLY A 1 102 ? 1.563 -23.078 -2.424 1 63.88 102 GLY A N 1
ATOM 828 C CA . GLY A 1 102 ? 0.319 -22.328 -2.271 1 63.88 102 GLY A CA 1
ATOM 829 C C . GLY A 1 102 ? 0.383 -21.281 -1.189 1 63.88 102 GLY A C 1
ATOM 830 O O . GLY A 1 102 ? 1.027 -21.469 -0.156 1 63.88 102 GLY A O 1
ATOM 831 N N . PHE A 1 103 ? 0.068 -20.016 -1.53 1 66.5 103 PHE A N 1
ATOM 832 C CA . PHE A 1 103 ? -0.026 -18.938 -0.554 1 66.5 103 PHE A CA 1
ATOM 833 C C . PHE A 1 103 ? -1.189 -19.172 0.402 1 66.5 103 PHE A C 1
ATOM 835 O O . PHE A 1 103 ? -2.311 -19.438 -0.033 1 66.5 103 PHE A O 1
ATOM 842 N N . VAL A 1 104 ? -0.846 -19.406 1.693 1 55.19 104 VAL A N 1
ATOM 843 C CA . VAL A 1 104 ? -1.893 -19.438 2.709 1 55.19 104 VAL A CA 1
ATOM 844 C C . VAL A 1 104 ? -1.933 -18.109 3.449 1 55.19 104 VAL A C 1
ATOM 846 O O . VAL A 1 104 ? -0.965 -17.734 4.113 1 55.19 104 VAL A O 1
ATOM 849 N N . GLY A 1 105 ? -2.734 -17.172 3.102 1 52.5 105 GLY A N 1
ATOM 850 C CA . GLY A 1 105 ? -2.881 -15.867 3.709 1 52.5 105 GLY A CA 1
ATOM 851 C C . GLY A 1 105 ? -2.674 -15.875 5.211 1 52.5 105 GLY A C 1
ATOM 852 O O . GLY A 1 105 ? -2.236 -14.883 5.793 1 52.5 105 GLY A O 1
ATOM 853 N N . GLY A 1 106 ? -3.338 -16.766 5.949 1 45.09 106 GLY A N 1
ATOM 854 C CA . GLY A 1 106 ? -3.324 -16.812 7.402 1 45.09 106 GLY A CA 1
ATOM 855 C C . GLY A 1 106 ? -1.981 -17.219 7.977 1 45.09 106 GLY A C 1
ATOM 856 O O . GLY A 1 106 ? -1.792 -17.219 9.195 1 45.09 106 GLY A O 1
ATOM 857 N N . ARG A 1 107 ? -1.237 -17.922 7.277 1 37.22 107 ARG A N 1
ATOM 858 C CA . ARG A 1 107 ? -0.132 -18.5 8.039 1 37.22 107 ARG A CA 1
ATOM 859 C C . ARG A 1 107 ? 0.869 -17.422 8.445 1 37.22 107 ARG A C 1
ATOM 861 O O . ARG A 1 107 ? 1.512 -16.812 7.59 1 37.22 107 ARG A O 1
ATOM 868 N N . LEU A 1 108 ? 0.794 -16.641 9.391 1 35.38 108 LEU A N 1
ATOM 869 C CA . LEU A 1 108 ? 1.761 -15.977 10.258 1 35.38 108 LEU A CA 1
ATOM 870 C C . LEU A 1 108 ? 2.992 -16.859 10.469 1 35.38 108 LEU A C 1
ATOM 872 O O . LEU A 1 108 ? 3.814 -16.578 11.344 1 35.38 108 LEU A O 1
ATOM 876 N N . GLY A 1 109 ? 3.254 -18.109 9.961 1 27.12 109 GLY A N 1
ATOM 877 C CA . GLY A 1 109 ? 4.473 -18.703 10.477 1 27.12 109 GLY A CA 1
ATOM 878 C C . GLY A 1 109 ? 5.727 -17.969 10.07 1 27.12 109 GLY A C 1
ATOM 879 O O . GLY A 1 109 ? 5.723 -17.219 9.086 1 27.12 109 GLY A O 1
ATOM 880 N N . MET B 1 1 ? -1.29 27.453 13.883 1 41.31 1 MET B N 1
ATOM 881 C CA . MET B 1 1 ? 0.097 27.719 13.523 1 41.31 1 MET B CA 1
ATOM 882 C C . MET B 1 1 ? 0.883 26.422 13.352 1 41.31 1 MET B C 1
ATOM 884 O O . MET B 1 1 ? 0.626 25.453 14.055 1 41.31 1 MET B O 1
ATOM 888 N N . PRO B 1 2 ? 1.578 26.312 12.156 1 49.56 2 PRO B N 1
ATOM 889 C CA . PRO B 1 2 ? 2.361 25.078 12.055 1 49.56 2 PRO B CA 1
ATOM 890 C C . PRO B 1 2 ? 3.303 24.875 13.242 1 49.56 2 PRO B C 1
ATOM 892 O O . PRO B 1 2 ? 3.873 25.844 13.75 1 49.56 2 PRO B O 1
ATOM 895 N N . THR B 1 3 ? 3.053 23.844 13.961 1 49.34 3 THR B N 1
ATOM 896 C CA . THR B 1 3 ? 4.012 23.562 15.023 1 49.34 3 THR B CA 1
ATOM 897 C C . THR B 1 3 ? 5.441 23.594 14.484 1 49.34 3 THR B C 1
ATOM 899 O O . THR B 1 3 ? 5.652 23.578 13.273 1 49.34 3 THR B O 1
ATOM 902 N N . GLU B 1 4 ? 6.34 23.938 15.266 1 50.69 4 GLU B N 1
ATOM 903 C CA . GLU B 1 4 ? 7.758 23.953 14.922 1 50.69 4 GLU B CA 1
ATOM 904 C C . GLU B 1 4 ? 8.133 22.75 14.07 1 50.69 4 GLU B C 1
ATOM 906 O O . GLU B 1 4 ? 8.93 22.859 13.141 1 50.69 4 GLU B O 1
ATOM 911 N N . GLU B 1 5 ? 7.676 21.609 14.391 1 53.16 5 GLU B N 1
ATOM 912 C CA . GLU B 1 5 ? 7.91 20.359 13.672 1 53.16 5 GLU B CA 1
ATOM 913 C C . GLU B 1 5 ? 7.398 20.453 12.242 1 53.16 5 GLU B C 1
ATOM 915 O O . GLU B 1 5 ? 7.996 19.875 11.328 1 53.16 5 GLU B O 1
ATOM 920 N N . GLU B 1 6 ? 6.367 21.328 12.086 1 55.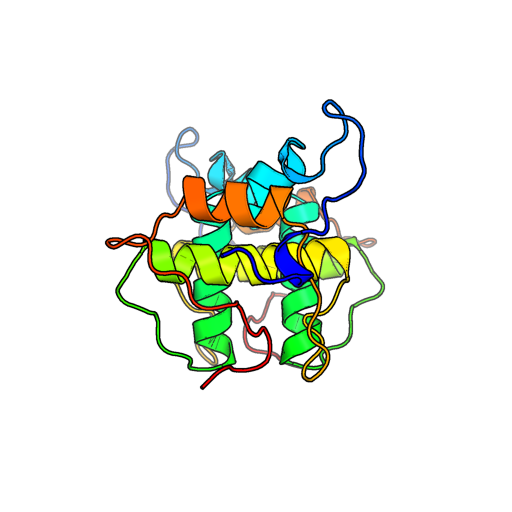31 6 GLU B N 1
ATOM 921 C CA . GLU B 1 6 ? 5.809 21.531 10.758 1 55.31 6 GLU B CA 1
ATOM 922 C C . GLU B 1 6 ? 6.656 22.516 9.953 1 55.31 6 GLU B C 1
ATOM 924 O O . GLU B 1 6 ? 6.383 22.766 8.773 1 55.31 6 GLU B O 1
ATOM 929 N N . ARG B 1 7 ? 7.684 23.016 10.516 1 59.94 7 ARG B N 1
ATOM 930 C CA . ARG B 1 7 ? 8.484 24 9.805 1 59.94 7 ARG B CA 1
ATOM 931 C C . ARG B 1 7 ? 9.664 23.344 9.094 1 59.94 7 ARG B C 1
ATOM 933 O O . ARG B 1 7 ? 10.344 23.984 8.289 1 59.94 7 ARG B O 1
ATOM 940 N N . VAL B 1 8 ? 9.82 22.047 9.367 1 67.94 8 VAL B N 1
ATOM 941 C CA . VAL B 1 8 ? 10.969 21.406 8.719 1 67.94 8 VAL B CA 1
ATOM 942 C C . VAL B 1 8 ? 10.57 20.938 7.32 1 67.94 8 VAL B C 1
ATOM 944 O O . VAL B 1 8 ? 9.648 20.141 7.168 1 67.94 8 VAL B O 1
ATOM 947 N N . CYS B 1 9 ? 11.125 21.672 6.348 1 79.69 9 CYS B N 1
ATOM 948 C CA . CYS B 1 9 ? 10.938 21.25 4.965 1 79.69 9 CYS B CA 1
ATOM 949 C C . CYS B 1 9 ? 11.984 20.203 4.566 1 79.69 9 CYS B C 1
ATOM 951 O O . CYS B 1 9 ? 12.969 20 5.281 1 79.69 9 CYS B O 1
ATOM 953 N N . CYS B 1 10 ? 11.727 19.438 3.58 1 81.25 10 CYS B N 1
ATOM 954 C CA . CYS B 1 10 ? 12.625 18.359 3.154 1 81.25 10 CYS B CA 1
ATOM 955 C C . CYS B 1 10 ? 13.961 18.922 2.697 1 81.25 10 CYS B C 1
ATOM 957 O O . CYS B 1 10 ? 14.922 18.156 2.508 1 81.25 10 CYS B O 1
ATOM 959 N N . ARG B 1 11 ? 14.031 20.234 2.697 1 76.56 11 ARG B N 1
ATOM 960 C CA . ARG B 1 11 ? 15.258 20.984 2.418 1 76.56 11 ARG B CA 1
ATOM 961 C C . ARG B 1 11 ? 15.828 20.609 1.054 1 76.56 11 ARG B C 1
ATOM 963 O O . ARG B 1 11 ? 17.031 20.734 0.818 1 76.56 11 ARG B O 1
ATOM 970 N N . GLN B 1 12 ? 14.977 20.047 0.162 1 79.94 12 GLN B N 1
ATOM 971 C CA . GLN B 1 12 ? 15.375 19.75 -1.212 1 79.94 12 GLN B CA 1
ATOM 972 C C . GLN B 1 12 ? 15.047 20.922 -2.135 1 79.94 12 GLN B C 1
ATOM 974 O O . GLN B 1 12 ? 14.359 21.875 -1.732 1 79.94 12 GLN B O 1
ATOM 979 N N . THR B 1 13 ? 15.711 20.984 -3.311 1 81 13 THR B N 1
ATOM 980 C CA . THR B 1 13 ? 15.281 21.938 -4.336 1 81 13 THR B CA 1
ATOM 981 C C . THR B 1 13 ? 13.844 21.656 -4.762 1 81 13 THR B C 1
ATOM 983 O O . THR B 1 13 ? 13.344 20.547 -4.594 1 81 13 THR B O 1
ATOM 986 N N . PRO B 1 14 ? 13.25 22.719 -5.277 1 78.44 14 PRO B N 1
ATOM 987 C CA . PRO B 1 14 ? 11.859 22.531 -5.688 1 78.44 14 PRO B CA 1
ATOM 988 C C . PRO B 1 14 ? 11.68 21.328 -6.609 1 78.44 14 PRO B C 1
ATOM 990 O O . PRO B 1 14 ? 10.68 20.609 -6.508 1 78.44 14 PRO B O 1
ATOM 993 N N . SER B 1 15 ? 12.602 21.094 -7.496 1 82.12 15 SER B N 1
ATOM 994 C CA . SER B 1 15 ? 12.492 19.969 -8.438 1 82.12 15 SER B CA 1
ATOM 995 C C . SER B 1 15 ? 12.75 18.641 -7.746 1 82.12 15 SER B C 1
ATOM 997 O O . SER B 1 15 ? 12.359 17.594 -8.25 1 82.12 15 SER B O 1
ATOM 999 N N . ASN B 1 16 ? 13.344 18.719 -6.559 1 84.75 16 ASN B N 1
ATOM 1000 C CA . ASN 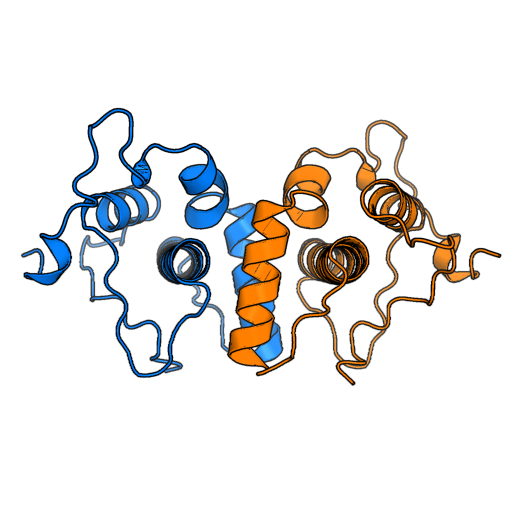B 1 16 ? 13.711 17.484 -5.859 1 84.75 16 ASN B CA 1
ATOM 1001 C C . ASN B 1 16 ? 12.992 17.375 -4.52 1 84.75 16 ASN B C 1
ATOM 1003 O O . ASN B 1 16 ? 13.352 16.531 -3.693 1 84.75 16 ASN B O 1
ATOM 1007 N N . CYS B 1 17 ? 11.992 18.203 -4.402 1 92.06 17 CYS B N 1
ATOM 1008 C CA . CYS B 1 17 ? 11.188 18.125 -3.191 1 92.06 17 CYS B CA 1
ATOM 1009 C C . CYS B 1 17 ? 10.469 16.781 -3.104 1 92.06 17 CYS B C 1
ATOM 1011 O O . CYS B 1 17 ? 9.867 16.328 -4.082 1 92.06 17 CYS B O 1
ATOM 1013 N N . LEU B 1 18 ? 10.5 16.078 -1.979 1 93.88 18 LEU B N 1
ATOM 1014 C CA . LEU B 1 18 ? 9.891 14.766 -1.783 1 93.88 18 LEU B CA 1
ATOM 1015 C C . LEU B 1 18 ? 8.414 14.789 -2.172 1 93.88 18 LEU B C 1
ATOM 1017 O O . LEU B 1 18 ? 7.91 13.82 -2.754 1 93.88 18 LEU B O 1
ATOM 1021 N N . SER B 1 19 ? 7.766 15.867 -1.855 1 95 19 SER B N 1
ATOM 1022 C CA . SER B 1 19 ? 6.32 15.945 -2.059 1 95 19 SER B CA 1
ATOM 1023 C C . SER B 1 19 ? 5.973 16.016 -3.541 1 95 19 SER B C 1
ATOM 1025 O O . SER B 1 19 ? 4.812 15.852 -3.922 1 95 19 SER B O 1
ATOM 1027 N N . THR B 1 20 ? 6.918 16.266 -4.406 1 94.56 20 THR B N 1
ATOM 1028 C CA . THR B 1 20 ? 6.641 16.422 -5.832 1 94.56 20 THR B CA 1
ATOM 1029 C C . THR B 1 20 ? 7.074 15.172 -6.598 1 94.56 20 THR B C 1
ATOM 1031 O O . THR B 1 20 ? 6.848 15.07 -7.809 1 94.56 20 THR B O 1
ATOM 1034 N N . LEU B 1 21 ? 7.738 14.281 -5.992 1 95.19 21 LEU B N 1
ATOM 1035 C CA . LEU B 1 21 ? 8.188 13.047 -6.633 1 95.19 21 LEU B CA 1
ATOM 1036 C C . LEU B 1 21 ? 6.996 12.18 -7.016 1 95.19 21 LEU B C 1
ATOM 1038 O O . LEU B 1 21 ? 6.008 12.109 -6.281 1 95.19 21 LEU B O 1
ATOM 1042 N N . PRO B 1 22 ? 7.137 11.484 -8.117 1 96.81 22 PRO B N 1
ATOM 1043 C CA . PRO B 1 22 ? 6.066 10.562 -8.492 1 96.81 22 PRO B CA 1
ATOM 1044 C C . PRO B 1 22 ? 5.816 9.484 -7.438 1 96.81 22 PRO B C 1
ATOM 1046 O O . PRO B 1 22 ? 4.676 9.055 -7.246 1 96.81 22 PRO B O 1
ATOM 1049 N N . ASP B 1 23 ? 6.867 9.023 -6.75 1 97.56 23 ASP B N 1
ATOM 1050 C CA . ASP B 1 23 ? 6.727 8.031 -5.688 1 97.56 23 ASP B CA 1
ATOM 1051 C C . ASP B 1 23 ? 5.82 8.547 -4.57 1 97.56 23 ASP B C 1
ATOM 1053 O O . ASP B 1 23 ? 5.074 7.773 -3.967 1 97.56 23 ASP B O 1
ATOM 1057 N N . PHE B 1 24 ? 5.922 9.82 -4.32 1 98.19 24 PHE B N 1
ATOM 1058 C CA . PHE B 1 24 ? 5.062 10.43 -3.309 1 98.19 24 PHE B CA 1
ATOM 1059 C C . PHE B 1 24 ? 3.598 10.32 -3.703 1 98.19 24 PHE B C 1
ATOM 1061 O O . PHE B 1 24 ? 2.756 9.938 -2.889 1 98.19 24 PHE B O 1
ATOM 1068 N N . ASP B 1 25 ? 3.293 10.609 -4.934 1 98.38 25 ASP B N 1
ATOM 1069 C CA . ASP B 1 25 ? 1.923 10.492 -5.422 1 98.38 25 ASP B CA 1
ATOM 1070 C C . ASP B 1 25 ? 1.413 9.062 -5.309 1 98.38 25 ASP B C 1
ATOM 1072 O O . ASP B 1 25 ? 0.273 8.828 -4.898 1 98.38 25 ASP B O 1
ATOM 1076 N N . LEU B 1 26 ? 2.273 8.203 -5.59 1 98.62 26 LEU B N 1
ATOM 1077 C CA . LEU B 1 26 ? 1.909 6.789 -5.625 1 98.62 26 LEU B CA 1
ATOM 1078 C C . LEU B 1 26 ? 1.713 6.242 -4.215 1 98.62 26 LEU B C 1
ATOM 1080 O O . LEU B 1 26 ? 0.66 5.68 -3.904 1 98.62 26 LEU B O 1
ATOM 1084 N N . ILE B 1 27 ? 2.629 6.457 -3.344 1 98.75 27 ILE B N 1
ATOM 1085 C CA . ILE B 1 27 ? 2.705 5.777 -2.057 1 98.75 27 ILE B CA 1
ATOM 1086 C C . ILE B 1 27 ? 1.878 6.535 -1.02 1 98.75 27 ILE B C 1
ATOM 1088 O O . ILE B 1 27 ? 1.26 5.93 -0.143 1 98.75 27 ILE B O 1
ATOM 1092 N N . VAL B 1 28 ? 1.803 7.809 -1.167 1 98.62 28 VAL B N 1
ATOM 1093 C CA . VAL B 1 28 ? 1.32 8.625 -0.062 1 98.62 28 VAL B CA 1
ATOM 1094 C C . VAL B 1 28 ? -0.062 9.188 -0.396 1 98.62 28 VAL B C 1
ATOM 1096 O O . VAL B 1 28 ? -0.895 9.367 0.493 1 98.62 28 VAL B O 1
ATOM 1099 N N . LEU B 1 29 ? -0.274 9.414 -1.716 1 98.81 29 LEU B N 1
ATOM 1100 C CA . LEU B 1 29 ? -1.482 10.172 -2.023 1 98.81 29 LEU B CA 1
ATOM 1101 C C . LEU B 1 29 ? -2.496 9.305 -2.76 1 98.81 29 LEU B C 1
ATOM 1103 O O . LEU B 1 29 ? -3.691 9.602 -2.766 1 98.81 29 LEU B O 1
ATOM 1107 N N . ASP B 1 30 ? -2.152 8.258 -3.496 1 98.81 30 ASP B N 1
ATOM 1108 C CA . ASP B 1 30 ? -3.062 7.465 -4.32 1 98.81 30 ASP B CA 1
ATOM 1109 C C . ASP B 1 30 ? -4.152 6.824 -3.467 1 98.81 30 ASP B C 1
ATOM 1111 O O . ASP B 1 30 ? -3.859 6.062 -2.543 1 98.81 30 ASP B O 1
ATOM 1115 N N . PRO B 1 31 ? -5.387 7.062 -3.758 1 98.56 31 PRO B N 1
ATOM 1116 C CA . PRO B 1 31 ? -6.453 6.605 -2.861 1 98.56 31 PRO B CA 1
ATOM 1117 C C . PRO B 1 31 ? -6.602 5.086 -2.846 1 98.56 31 PRO B C 1
ATOM 1119 O O . PRO B 1 31 ? -7.035 4.516 -1.842 1 98.56 31 PRO B O 1
ATOM 1122 N N . LEU B 1 32 ? -6.277 4.422 -3.926 1 98.62 32 LEU B N 1
ATOM 1123 C CA . LEU B 1 32 ? -6.379 2.969 -3.945 1 98.62 32 LEU B CA 1
ATOM 1124 C C . LEU B 1 32 ? -5.293 2.334 -3.082 1 98.62 32 LEU B C 1
ATOM 1126 O O . LEU B 1 32 ? -5.562 1.401 -2.322 1 98.62 32 LEU B O 1
ATOM 1130 N N . VAL B 1 33 ? -4.055 2.824 -3.205 1 98.81 33 VAL B N 1
ATOM 1131 C CA . VAL B 1 33 ? -2.953 2.355 -2.369 1 98.81 33 VAL B CA 1
ATOM 1132 C C . VAL B 1 33 ? -3.283 2.588 -0.897 1 98.81 33 VAL B C 1
ATOM 1134 O O . VAL B 1 33 ? -3.105 1.696 -0.066 1 98.81 33 VAL B O 1
ATOM 1137 N N . LEU B 1 34 ? -3.807 3.73 -0.606 1 98.5 34 LEU B N 1
ATOM 1138 C CA . LEU B 1 34 ? -4.156 4.062 0.771 1 98.5 34 LEU B CA 1
ATOM 1139 C C . LEU B 1 34 ? -5.297 3.182 1.269 1 98.5 34 LEU B C 1
ATOM 1141 O O . LEU B 1 34 ? -5.324 2.795 2.439 1 98.5 34 LEU B O 1
ATOM 1145 N N . MET B 1 35 ? -6.258 2.889 0.429 1 98.06 35 MET B N 1
ATOM 1146 C CA . MET B 1 35 ? -7.363 2.012 0.808 1 98.06 35 MET B CA 1
ATOM 1147 C C . MET B 1 35 ? -6.852 0.634 1.211 1 98.06 35 MET B C 1
ATOM 1149 O O . MET B 1 35 ? -7.242 0.102 2.252 1 98.06 35 MET B O 1
ATOM 1153 N N . VAL B 1 36 ? -5.984 0.091 0.4 1 98.06 36 VAL B N 1
ATOM 1154 C CA . VAL B 1 36 ? -5.469 -1.244 0.686 1 98.06 36 VAL B CA 1
ATOM 1155 C C . VAL B 1 36 ? -4.652 -1.219 1.976 1 98.06 36 VAL B C 1
ATOM 1157 O O . VAL B 1 36 ? -4.746 -2.135 2.795 1 98.06 36 VAL B O 1
ATOM 1160 N N . ALA B 1 37 ? -3.879 -0.193 2.145 1 97.31 37 ALA B N 1
ATOM 1161 C CA . ALA B 1 37 ? -3.119 -0.037 3.383 1 97.31 37 ALA B CA 1
ATOM 1162 C C . ALA B 1 37 ? -4.047 0.033 4.59 1 97.31 37 ALA B C 1
ATOM 1164 O O . ALA B 1 37 ? -3.768 -0.561 5.633 1 97.31 37 ALA B O 1
ATOM 1165 N N . ARG B 1 38 ? -5.137 0.774 4.492 1 96.62 38 ARG B N 1
ATOM 1166 C CA . ARG B 1 38 ? -6.098 0.89 5.586 1 96.62 38 ARG B CA 1
ATOM 1167 C C . ARG B 1 38 ? -6.762 -0.45 5.875 1 96.62 38 ARG B C 1
ATOM 1169 O O . ARG B 1 38 ? -6.977 -0.806 7.035 1 96.62 38 ARG B O 1
ATOM 1176 N N . ARG B 1 39 ? -7.117 -1.14 4.895 1 95.19 39 ARG B N 1
ATOM 1177 C CA . ARG B 1 39 ? -7.723 -2.457 5.055 1 95.19 39 ARG B CA 1
ATOM 1178 C C . ARG B 1 39 ? -6.773 -3.412 5.773 1 95.19 39 ARG B C 1
ATOM 1180 O O . ARG B 1 39 ? -7.199 -4.195 6.621 1 95.19 39 ARG B O 1
ATOM 1187 N N . TYR B 1 40 ? -5.551 -3.326 5.398 1 94.62 40 TYR B N 1
ATOM 1188 C CA . TYR B 1 40 ? -4.57 -4.168 6.074 1 94.62 40 TYR B CA 1
ATOM 1189 C C . TYR B 1 40 ? -4.492 -3.828 7.559 1 94.62 40 TYR B C 1
ATOM 1191 O O . TYR B 1 40 ? -4.484 -4.723 8.406 1 94.62 40 TYR B O 1
ATOM 1199 N N . ARG B 1 41 ? -4.414 -2.586 7.836 1 93.19 41 ARG B N 1
ATOM 1200 C CA . ARG B 1 41 ? -4.371 -2.133 9.219 1 93.19 41 ARG B CA 1
ATOM 1201 C C . ARG B 1 41 ? -5.59 -2.627 9.992 1 93.19 41 ARG B C 1
ATOM 1203 O O . ARG B 1 41 ? -5.461 -3.125 11.117 1 93.19 41 ARG B O 1
ATOM 1210 N N . GLN B 1 42 ? -6.676 -2.441 9.383 1 93.06 42 GLN B N 1
ATOM 1211 C CA . GLN B 1 42 ? -7.91 -2.906 10.008 1 93.06 42 GLN B CA 1
ATOM 1212 C C . GLN B 1 42 ? -7.855 -4.406 10.289 1 93.06 42 GLN B C 1
ATOM 1214 O O . GLN B 1 42 ? -8.281 -4.859 11.352 1 93.06 42 GLN B O 1
ATOM 1219 N N . ASP B 1 43 ? -7.375 -5.102 9.375 1 90.5 43 ASP B N 1
ATOM 1220 C CA . ASP B 1 43 ? -7.312 -6.555 9.492 1 90.5 43 ASP B CA 1
ATOM 1221 C C . ASP B 1 43 ? -6.375 -6.98 10.617 1 90.5 43 ASP B C 1
ATOM 1223 O O . ASP B 1 43 ? -6.703 -7.859 11.414 1 90.5 43 ASP B O 1
ATOM 1227 N N . VAL B 1 44 ? -5.254 -6.359 10.719 1 89.44 44 VAL B N 1
ATOM 1228 C CA . VAL B 1 44 ? -4.203 -6.812 11.625 1 89.44 44 VAL B CA 1
ATOM 1229 C C . VAL B 1 44 ? -4.441 -6.246 13.023 1 89.44 44 VAL B C 1
ATOM 1231 O O . VAL B 1 44 ? -4.172 -6.914 14.023 1 89.44 44 VAL B O 1
ATOM 1234 N N . LEU B 1 45 ? -4.934 -5.094 13.125 1 88.88 45 LEU B N 1
ATOM 1235 C CA . LEU B 1 45 ? -5.074 -4.453 14.422 1 88.88 45 LEU B CA 1
ATOM 1236 C C . LEU B 1 45 ? -6.531 -4.457 14.883 1 88.88 45 LEU B C 1
ATOM 1238 O O . LEU B 1 45 ? -6.844 -4.016 15.984 1 88.88 45 LEU B O 1
ATOM 1242 N N . ALA B 1 46 ? -7.41 -5.027 14.039 1 82.38 46 ALA B N 1
ATOM 1243 C CA . ALA B 1 46 ? -8.844 -4.961 14.336 1 82.38 46 ALA B CA 1
ATOM 1244 C C . ALA B 1 46 ? -9.273 -3.527 14.641 1 82.38 46 ALA B C 1
ATOM 1246 O O . ALA B 1 46 ? -10.086 -3.297 15.531 1 82.38 46 ALA B O 1
ATOM 1247 N N . ALA B 1 47 ? -8.477 -2.646 13.969 1 75.56 47 ALA B N 1
ATOM 1248 C CA . ALA B 1 47 ? -8.766 -1.23 14.188 1 75.56 47 ALA B CA 1
ATOM 1249 C C . ALA B 1 47 ? -9.961 -0.777 13.359 1 75.56 47 ALA B C 1
ATOM 1251 O O . ALA B 1 47 ? -10.18 -1.277 12.25 1 75.56 47 ALA B O 1
ATOM 1252 N N . GLY B 1 48 ? -10.812 -0.112 13.859 1 73.81 48 GLY B N 1
ATOM 1253 C CA . GLY B 1 48 ? -11.922 0.428 13.094 1 73.81 48 GLY B CA 1
ATOM 1254 C C . GLY B 1 48 ? -11.492 1.388 12 1 73.81 48 GLY B C 1
ATOM 1255 O O . GLY B 1 48 ? -10.336 1.816 11.969 1 73.81 48 GLY B O 1
ATOM 1256 N N . GLU B 1 49 ? -12.32 1.424 10.984 1 74.62 49 GLU B N 1
ATOM 1257 C CA . GLU B 1 49 ? -12.102 2.463 9.977 1 74.62 49 GLU B CA 1
ATOM 1258 C C . GLU B 1 49 ? -12.867 3.736 10.336 1 74.62 49 GLU B C 1
ATOM 1260 O O . GLU B 1 49 ? -14 3.678 10.805 1 74.62 49 GLU B O 1
ATOM 1265 N N . ASP B 1 50 ? -12.078 4.809 10.25 1 75.12 50 ASP B N 1
ATOM 1266 C CA . ASP B 1 50 ? -12.766 6.09 10.359 1 75.12 50 ASP B CA 1
ATOM 1267 C C . ASP B 1 50 ? -13.742 6.289 9.203 1 75.12 50 ASP B C 1
ATOM 1269 O O . ASP B 1 50 ? -13.422 5.984 8.055 1 75.12 50 ASP B O 1
ATOM 1273 N N . ASP B 1 51 ? -14.883 6.738 9.484 1 82.56 51 ASP B N 1
ATOM 1274 C CA . ASP B 1 51 ? -15.922 6.957 8.484 1 82.56 51 ASP B CA 1
ATOM 1275 C C . ASP B 1 51 ? -15.578 8.148 7.59 1 82.56 51 ASP B C 1
ATOM 1277 O O . ASP B 1 51 ? -16.109 8.266 6.48 1 82.56 51 ASP B O 1
ATOM 1281 N N . ASP B 1 52 ? -14.758 8.938 8.07 1 92.12 52 ASP B N 1
ATOM 1282 C CA . ASP B 1 52 ? -14.359 10.102 7.285 1 92.12 52 ASP B CA 1
ATOM 1283 C C . ASP B 1 52 ? -13.25 9.742 6.297 1 92.12 52 ASP B C 1
ATOM 1285 O O . ASP B 1 52 ? -12.125 9.453 6.699 1 92.12 52 ASP B O 1
ATOM 1289 N N . PHE B 1 53 ? -13.594 9.805 5.074 1 94.56 53 PHE B N 1
ATOM 1290 C CA . PHE B 1 53 ? -12.703 9.398 3.992 1 94.56 53 PHE B CA 1
ATOM 1291 C C . PHE B 1 53 ? -11.406 10.195 4.031 1 94.56 53 PHE B C 1
ATOM 1293 O O . PHE B 1 53 ? -10.32 9.625 3.98 1 94.56 53 PHE B O 1
ATOM 1300 N N . ASN B 1 54 ? -11.492 11.5 4.082 1 95.5 54 ASN B N 1
ATOM 1301 C CA . ASN B 1 54 ? -10.312 12.367 4.047 1 95.5 54 ASN B CA 1
ATOM 1302 C C . ASN B 1 54 ? -9.438 12.164 5.277 1 95.5 54 ASN B C 1
ATOM 1304 O O . ASN B 1 54 ? -8.211 12.062 5.16 1 95.5 54 ASN B O 1
ATOM 1308 N N . ARG B 1 55 ? -10.023 12.07 6.441 1 93.81 55 ARG B N 1
ATOM 1309 C CA . ARG B 1 55 ? -9.258 11.859 7.664 1 93.81 55 ARG B CA 1
ATOM 1310 C C . ARG B 1 55 ? -8.508 10.531 7.621 1 93.81 55 ARG B C 1
ATOM 1312 O O . ARG B 1 55 ? -7.32 10.477 7.949 1 93.81 55 ARG B O 1
ATOM 1319 N N . SER B 1 56 ? -9.227 9.5 7.234 1 94.94 56 SER B N 1
ATOM 1320 C CA . SER B 1 56 ? -8.602 8.188 7.18 1 94.94 56 SER B CA 1
ATOM 1321 C C . SER B 1 56 ? -7.461 8.156 6.168 1 94.94 56 SER B C 1
ATOM 1323 O O . SER B 1 56 ? -6.406 7.574 6.43 1 94.94 56 SER B O 1
ATOM 1325 N N . ASN B 1 57 ? -7.641 8.805 5.027 1 97 57 ASN B N 1
ATOM 1326 C CA . ASN B 1 57 ? -6.59 8.82 4.016 1 97 57 ASN B CA 1
ATOM 1327 C C . ASN B 1 57 ? -5.41 9.688 4.449 1 97 57 ASN B C 1
ATOM 1329 O O . ASN B 1 57 ? -4.258 9.375 4.145 1 97 57 ASN B O 1
ATOM 1333 N N . ARG B 1 58 ? -5.684 10.719 5.121 1 95.94 58 ARG B N 1
ATOM 1334 C CA . ARG B 1 58 ? -4.594 11.539 5.637 1 95.94 58 ARG B CA 1
ATOM 1335 C C . ARG B 1 58 ? -3.715 10.734 6.59 1 95.94 58 ARG B C 1
ATOM 1337 O O . ARG B 1 58 ? -2.488 10.734 6.457 1 95.94 58 ARG B O 1
ATOM 1344 N N . HIS B 1 59 ? -4.328 10.086 7.508 1 94.12 59 HIS B N 1
ATOM 1345 C CA . HIS B 1 59 ? -3.576 9.297 8.477 1 94.12 59 HIS B CA 1
ATOM 1346 C C . HIS B 1 59 ? -2.814 8.164 7.801 1 94.12 59 HIS B C 1
ATOM 1348 O O . HIS B 1 59 ? -1.667 7.883 8.156 1 94.12 59 HIS B O 1
ATOM 1354 N N . ALA B 1 60 ? -3.496 7.551 6.871 1 96.25 60 ALA B N 1
ATOM 1355 C CA . ALA B 1 60 ? -2.805 6.508 6.113 1 96.25 60 ALA B CA 1
ATOM 1356 C C . ALA B 1 60 ? -1.62 7.082 5.344 1 96.25 60 ALA B C 1
ATOM 1358 O O . ALA B 1 60 ? -0.554 6.465 5.281 1 96.25 60 ALA B O 1
ATOM 1359 N N . GLY B 1 61 ? -1.818 8.266 4.723 1 97.75 61 GLY B N 1
ATOM 1360 C CA . GLY B 1 61 ? -0.729 8.938 4.031 1 97.75 61 GLY B CA 1
ATOM 1361 C C . GLY B 1 61 ? 0.464 9.219 4.926 1 97.75 61 GLY B C 1
ATOM 1362 O O . GLY B 1 61 ? 1.611 9.016 4.52 1 97.75 61 GLY B O 1
ATOM 1363 N N . TYR B 1 62 ? 0.191 9.664 6.137 1 95.31 62 TYR B N 1
ATOM 1364 C CA . TYR B 1 62 ? 1.266 9.891 7.094 1 95.31 62 TYR B CA 1
ATOM 1365 C C . TYR B 1 62 ? 2.045 8.602 7.355 1 95.31 62 TYR B C 1
ATOM 1367 O O . TYR B 1 62 ? 3.277 8.602 7.316 1 95.31 62 TYR B O 1
ATOM 1375 N N . ARG B 1 63 ? 1.344 7.57 7.609 1 95.19 63 ARG B N 1
ATOM 1376 C CA . ARG B 1 63 ? 1.984 6.289 7.891 1 95.19 63 ARG B CA 1
ATOM 1377 C C . ARG B 1 63 ? 2.799 5.809 6.695 1 95.19 63 ARG B C 1
ATOM 1379 O O . ARG B 1 63 ? 3.928 5.34 6.852 1 95.19 63 ARG B O 1
ATOM 1386 N N . GLN B 1 64 ? 2.137 5.926 5.5 1 97.88 64 GLN B N 1
ATOM 1387 C CA . GLN B 1 64 ? 2.836 5.504 4.289 1 97.88 64 GLN B CA 1
ATOM 1388 C C . GLN B 1 64 ? 4.145 6.273 4.113 1 97.88 64 GLN B C 1
ATOM 1390 O O . GLN B 1 64 ? 5.164 5.691 3.744 1 97.88 64 GLN B O 1
ATOM 1395 N N . PHE B 1 65 ? 4.152 7.578 4.387 1 96.94 65 PHE B N 1
ATOM 1396 C CA . PHE B 1 65 ? 5.352 8.398 4.25 1 96.94 65 PHE B CA 1
ATOM 1397 C C . PHE B 1 65 ? 6.449 7.906 5.184 1 96.94 65 PHE B C 1
ATOM 1399 O O . PHE B 1 65 ? 7.598 7.738 4.766 1 96.94 65 PHE B O 1
ATOM 1406 N N . ILE B 1 66 ? 6.117 7.707 6.383 1 95.69 66 ILE B N 1
ATOM 1407 C CA . ILE B 1 66 ? 7.09 7.297 7.391 1 95.69 66 ILE B CA 1
ATOM 1408 C C . ILE B 1 66 ? 7.676 5.938 7.016 1 95.69 66 ILE B C 1
ATOM 1410 O O . ILE B 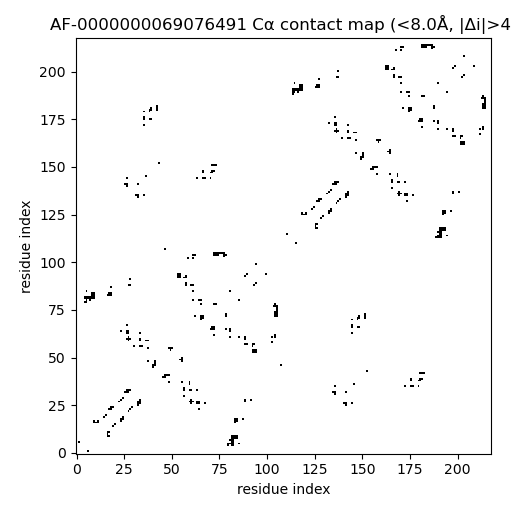1 66 ? 8.891 5.734 7.098 1 95.69 66 ILE B O 1
ATOM 1414 N N . LEU B 1 67 ? 6.859 5.016 6.652 1 96.25 67 LEU B N 1
ATOM 1415 C CA . LEU B 1 67 ? 7.324 3.695 6.242 1 96.25 67 LEU B CA 1
ATOM 1416 C C . LEU B 1 67 ? 8.227 3.793 5.016 1 96.25 67 LEU B C 1
ATOM 1418 O O . LEU B 1 67 ? 9.227 3.082 4.922 1 96.25 67 LEU B O 1
ATOM 1422 N N . TRP B 1 68 ? 7.84 4.59 4.07 1 97.06 68 TRP B N 1
ATOM 1423 C CA . TRP B 1 68 ? 8.617 4.793 2.85 1 97.06 68 TRP B CA 1
ATOM 1424 C C . TRP B 1 68 ? 9.984 5.387 3.166 1 97.06 68 TRP B C 1
ATOM 1426 O O . TRP B 1 68 ? 11.016 4.844 2.758 1 97.06 68 TRP B O 1
ATOM 1436 N N . GLN B 1 69 ? 10.008 6.398 4.047 1 94.81 69 GLN B N 1
ATOM 1437 C CA . GLN B 1 69 ? 11.242 7.148 4.262 1 94.81 69 GLN B CA 1
ATOM 1438 C C . GLN B 1 69 ? 12.086 6.52 5.367 1 94.81 69 GLN B C 1
ATOM 1440 O O . GLN B 1 69 ? 13.312 6.551 5.312 1 94.81 69 GLN B O 1
ATOM 1445 N N . HIS B 1 70 ? 11.406 5.867 6.359 1 93.38 70 HIS B N 1
ATOM 1446 C CA . HIS B 1 70 ? 12.148 5.441 7.539 1 93.38 70 HIS B CA 1
ATOM 1447 C C . HIS B 1 70 ? 12.07 3.93 7.723 1 93.38 70 HIS B C 1
ATOM 1449 O O . HIS B 1 70 ? 12.812 3.359 8.531 1 93.38 70 HIS B O 1
ATOM 1455 N N . GLY B 1 71 ? 11.117 3.279 7.098 1 92.88 71 GLY B N 1
ATOM 1456 C CA . GLY B 1 71 ? 11.086 1.825 7.109 1 92.88 71 GLY B CA 1
ATOM 1457 C C . GLY B 1 71 ? 10.242 1.252 8.234 1 92.88 71 GLY B C 1
ATOM 1458 O O . GLY B 1 71 ? 9.859 0.082 8.188 1 92.88 71 GLY B O 1
ATOM 1459 N N . HIS B 1 72 ? 10.023 2.078 9.211 1 91.75 72 HIS B N 1
ATOM 1460 C CA . HIS B 1 72 ? 9.219 1.659 10.352 1 91.75 72 HIS B CA 1
ATOM 1461 C C . HIS B 1 72 ? 8.445 2.834 10.945 1 91.75 72 HIS B C 1
ATOM 1463 O O . HIS B 1 72 ? 8.867 3.986 10.82 1 91.75 72 HIS B O 1
ATOM 1469 N N . LEU B 1 73 ? 7.324 2.527 11.555 1 89.31 73 LEU B N 1
ATOM 1470 C CA . LEU B 1 73 ? 6.492 3.586 12.117 1 89.31 73 LEU B CA 1
ATOM 1471 C C . LEU B 1 73 ? 7.07 4.086 13.438 1 89.31 73 LEU B C 1
ATOM 1473 O O . LEU B 1 73 ? 6.91 5.258 13.789 1 89.31 73 LEU B O 1
ATOM 1477 N N . GLY B 1 74 ? 7.906 3.176 14.07 1 78.5 74 GLY B N 1
ATOM 1478 C CA . GLY B 1 74 ? 8.609 3.572 15.281 1 78.5 74 GLY B CA 1
ATOM 1479 C C . GLY B 1 74 ? 7.684 3.885 16.438 1 78.5 74 GLY B C 1
ATOM 1480 O O . GLY B 1 74 ? 7.711 4.988 16.984 1 78.5 74 GLY B O 1
ATOM 1481 N N . ALA B 1 75 ? 7.098 2.889 16.891 1 64.5 75 ALA B N 1
ATOM 1482 C CA . ALA B 1 75 ? 6.258 3.098 18.062 1 64.5 75 ALA B CA 1
ATOM 1483 C C . ALA B 1 75 ? 7.035 3.797 19.172 1 64.5 75 ALA B C 1
ATOM 1485 O O . ALA B 1 75 ? 8.133 3.371 19.531 1 64.5 75 ALA B O 1
ATOM 1486 N N . GLY B 1 76 ? 6.598 4.953 19.562 1 62.69 76 GLY B N 1
ATOM 1487 C CA . GLY B 1 76 ? 7.227 5.684 20.656 1 62.69 76 GLY B CA 1
ATOM 1488 C C . GLY B 1 76 ? 8.156 6.781 20.172 1 62.69 76 GLY B C 1
ATOM 1489 O O . GLY B 1 76 ? 8.57 7.637 20.953 1 62.69 76 GLY B O 1
ATOM 1490 N N . ASN B 1 77 ? 8.656 6.688 18.953 1 64.44 77 ASN B N 1
ATOM 1491 C CA . ASN B 1 77 ? 9.477 7.75 18.391 1 64.44 77 ASN B CA 1
ATOM 1492 C C . ASN B 1 77 ? 8.758 8.484 17.266 1 64.44 77 ASN B C 1
ATOM 1494 O O . ASN B 1 77 ? 8.484 7.91 16.219 1 64.44 77 ASN B O 1
ATOM 1498 N N . ARG B 1 78 ? 8.359 9.625 17.625 1 69.5 78 ARG B N 1
ATOM 1499 C CA . ARG B 1 78 ? 7.641 10.43 16.641 1 69.5 78 ARG B CA 1
ATOM 1500 C C . ARG B 1 78 ? 8.539 10.789 15.461 1 69.5 78 ARG B C 1
ATOM 1502 O O . ARG B 1 78 ? 9.586 11.43 15.641 1 69.5 78 ARG B O 1
ATOM 1509 N N . ARG B 1 79 ? 8.266 10.195 14.352 1 78.5 79 ARG B N 1
ATOM 1510 C CA . ARG B 1 79 ? 8.969 10.578 13.133 1 78.5 79 ARG B CA 1
ATOM 1511 C C . ARG B 1 79 ? 8.336 11.805 12.492 1 78.5 79 ARG B C 1
ATOM 1513 O O . ARG B 1 79 ? 7.113 11.875 12.344 1 78.5 79 ARG B O 1
ATOM 1520 N N . VAL B 1 80 ? 9.156 12.789 12.289 1 83.38 80 VAL B N 1
ATOM 1521 C CA . VAL B 1 80 ? 8.664 14.055 11.766 1 83.38 80 VAL B CA 1
ATOM 1522 C C . VAL B 1 80 ? 8.516 13.961 10.25 1 83.38 80 VAL B C 1
ATOM 1524 O O . VAL B 1 80 ? 9.391 13.43 9.562 1 83.38 80 VAL B O 1
ATOM 1527 N N . ILE B 1 81 ? 7.422 14.32 9.766 1 91.81 81 ILE B N 1
ATOM 1528 C CA . ILE B 1 81 ? 7.172 14.477 8.344 1 91.81 81 ILE B CA 1
ATOM 1529 C C . ILE B 1 81 ? 7.426 15.922 7.926 1 91.81 81 ILE B C 1
ATOM 1531 O O . ILE B 1 81 ? 6.91 16.859 8.555 1 91.81 81 ILE B O 1
ATOM 1535 N N . PRO B 1 82 ? 8.234 16.156 6.91 1 92.44 82 PRO B N 1
ATOM 1536 C CA . PRO B 1 82 ? 8.492 17.531 6.477 1 92.44 82 PRO B CA 1
ATOM 1537 C C . PRO B 1 82 ? 7.215 18.297 6.152 1 92.44 82 PRO B C 1
ATOM 1539 O O . PRO B 1 82 ? 6.242 17.703 5.676 1 92.44 82 PRO B O 1
ATOM 1542 N N . SER B 1 83 ? 7.258 19.547 6.32 1 91.19 83 SER B N 1
ATOM 1543 C CA . SER B 1 83 ? 6.078 20.375 6.145 1 91.19 83 SER B CA 1
ATOM 1544 C C . SER B 1 83 ? 5.559 20.312 4.711 1 91.19 83 SER B C 1
ATOM 1546 O O . SER B 1 83 ? 4.348 20.312 4.484 1 91.19 83 SER B O 1
ATOM 1548 N N . CYS B 1 84 ? 6.492 20.266 3.742 1 94 84 CYS B N 1
ATOM 1549 C CA . CYS B 1 84 ? 6.062 20.203 2.352 1 94 84 CYS B CA 1
ATOM 1550 C C . CYS B 1 84 ? 5.23 18.938 2.105 1 94 84 CYS B C 1
ATOM 1552 O O . CYS B 1 84 ? 4.262 18.984 1.343 1 94 84 CYS B O 1
ATOM 1554 N N . CYS B 1 85 ? 5.57 17.953 2.734 1 96 85 CYS B N 1
ATOM 1555 C CA . CYS B 1 85 ? 4.852 16.688 2.592 1 96 85 CYS B CA 1
ATOM 1556 C C . CYS B 1 85 ? 3.533 16.719 3.354 1 96 85 CYS B C 1
ATOM 1558 O O . CYS B 1 85 ? 2.496 16.312 2.832 1 96 85 CYS B O 1
ATOM 1560 N N . THR B 1 86 ? 3.576 17.25 4.582 1 94.81 86 THR B N 1
ATOM 1561 C CA . THR B 1 86 ? 2.355 17.344 5.375 1 94.81 86 THR B CA 1
ATOM 1562 C C . THR B 1 86 ? 1.315 18.203 4.668 1 94.81 86 THR B C 1
ATOM 1564 O O . THR B 1 86 ? 0.14 17.844 4.598 1 94.81 86 THR B O 1
ATOM 1567 N N . TRP B 1 87 ? 1.729 19.25 4.121 1 93.5 87 TRP B N 1
ATOM 1568 C CA . TRP B 1 87 ? 0.805 20.156 3.439 1 93.5 87 TRP B CA 1
ATOM 1569 C C . TRP B 1 87 ? 0.238 19.5 2.182 1 93.5 87 TRP B C 1
ATOM 1571 O O . TRP B 1 87 ? -0.953 19.625 1.892 1 93.5 87 TRP B O 1
ATOM 1581 N N . ARG B 1 88 ? 1.096 18.859 1.409 1 95.94 88 ARG B N 1
ATOM 1582 C CA . ARG B 1 88 ? 0.618 18.172 0.214 1 95.94 88 ARG B CA 1
ATOM 1583 C C . ARG B 1 88 ? -0.433 17.125 0.566 1 95.94 88 ARG B C 1
ATOM 1585 O O . ARG B 1 88 ? -1.439 16.984 -0.132 1 95.94 88 ARG B O 1
ATOM 1592 N N . ILE B 1 89 ? -0.227 16.406 1.604 1 97.31 89 ILE B N 1
ATOM 1593 C CA . ILE B 1 89 ? -1.192 15.406 2.064 1 97.31 89 ILE B CA 1
ATOM 1594 C C . ILE B 1 89 ? -2.488 16.094 2.477 1 97.31 89 ILE B C 1
ATOM 1596 O O . ILE B 1 89 ? -3.576 15.688 2.066 1 97.31 89 ILE B O 1
ATOM 1600 N N . ARG B 1 90 ? -2.443 17.125 3.262 1 95.5 90 ARG B N 1
ATOM 1601 C CA . ARG B 1 90 ? -3.609 17.844 3.77 1 95.5 90 ARG B CA 1
ATOM 1602 C C . ARG B 1 90 ? -4.359 18.547 2.641 1 95.5 90 ARG B C 1
ATOM 1604 O O . ARG B 1 90 ? -5.586 18.656 2.68 1 95.5 90 ARG B O 1
ATOM 1611 N N . ASP B 1 91 ? -3.631 18.984 1.64 1 96 91 ASP B N 1
ATOM 1612 C CA . ASP B 1 91 ? -4.273 19.594 0.474 1 96 91 ASP B CA 1
ATOM 1613 C C . ASP B 1 91 ? -5.082 18.547 -0.301 1 96 91 ASP B C 1
ATOM 1615 O O . ASP B 1 91 ? -6.156 18.859 -0.824 1 96 91 ASP B O 1
ATOM 1619 N N . THR B 1 92 ? -4.559 17.422 -0.462 1 97.75 92 THR B N 1
ATOM 1620 C CA . THR B 1 92 ? -5.223 16.344 -1.187 1 97.75 92 THR B CA 1
ATOM 1621 C C . THR B 1 92 ? -6.406 15.805 -0.386 1 97.75 92 THR B C 1
ATOM 1623 O O . THR B 1 92 ? -7.453 15.484 -0.953 1 97.75 92 THR B O 1
ATOM 1626 N N . TYR B 1 93 ? -6.164 15.68 0.886 1 97.38 93 TYR B N 1
ATOM 1627 C CA . TYR B 1 93 ? -7.18 15.156 1.791 1 97.38 93 TYR B CA 1
ATOM 1628 C C . TYR B 1 93 ? -7.457 16.125 2.926 1 97.38 93 TYR B C 1
ATOM 1630 O O . TYR B 1 93 ? -7.043 15.906 4.062 1 97.38 93 TYR B O 1
ATOM 1638 N N . PRO B 1 94 ? -8.289 17.094 2.652 1 95.31 94 PRO B N 1
ATOM 1639 C CA . PRO B 1 94 ? -8.469 18.188 3.611 1 95.31 94 PRO B CA 1
ATOM 1640 C C . PRO B 1 94 ? -9.43 17.828 4.742 1 95.31 94 PRO B C 1
ATOM 1642 O O . PRO B 1 94 ? -10.273 16.938 4.582 1 95.31 94 PRO B O 1
ATOM 1645 N N . ASP B 1 95 ? -9.18 18.422 5.895 1 90.75 95 ASP B N 1
ATOM 1646 C CA . ASP B 1 95 ? -10.164 18.422 6.969 1 90.75 95 ASP B CA 1
ATOM 1647 C C . ASP B 1 95 ? -11.336 19.3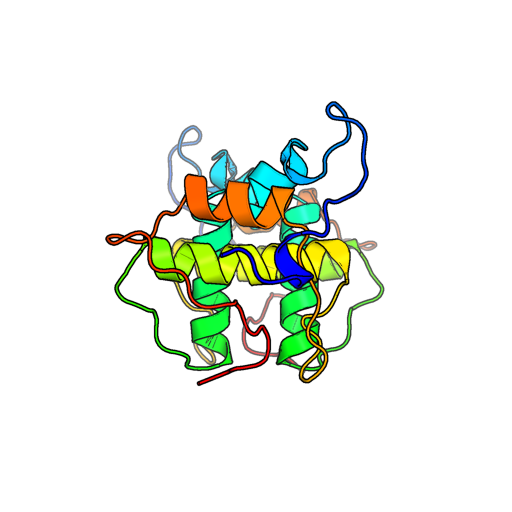44 6.641 1 90.75 95 ASP B C 1
ATOM 1649 O O . ASP B 1 95 ? -11.141 20.422 6.074 1 90.75 95 ASP B O 1
ATOM 1653 N N . SER B 1 96 ? -12.5 18.891 7.086 1 83.56 96 SER B N 1
ATOM 1654 C CA . SER B 1 96 ? -13.695 19.641 6.723 1 83.56 96 SER B CA 1
ATOM 1655 C C . SER B 1 96 ? -13.656 21.062 7.297 1 83.56 96 SER B C 1
ATOM 1657 O O . SER B 1 96 ? -14.172 22 6.684 1 83.56 96 SER B O 1
ATOM 1659 N N . PHE B 1 97 ? -13.039 21.219 8.406 1 82.81 97 PHE B N 1
ATOM 1660 C CA . PHE B 1 97 ? -13.039 22.547 9.031 1 82.81 97 PHE B CA 1
ATOM 1661 C C . PHE B 1 97 ? -11.625 23.125 9.07 1 82.81 97 PHE B C 1
ATOM 1663 O O . PHE B 1 97 ? -11.398 24.172 9.68 1 82.81 97 PHE B O 1
ATOM 1670 N N . GLY B 1 98 ? -10.742 22.438 8.406 1 78.88 98 GLY B N 1
ATOM 1671 C CA . GLY B 1 98 ? -9.367 22.891 8.328 1 78.88 98 GLY B CA 1
ATOM 1672 C C . GLY B 1 98 ? -8.633 22.812 9.656 1 78.88 98 GLY B C 1
ATOM 1673 O O . GLY B 1 98 ? -7.707 23.594 9.906 1 78.88 98 GLY B O 1
ATOM 1674 N N . GLN B 1 99 ? -9.227 22.078 10.625 1 76.75 99 GLN B N 1
ATOM 1675 C CA . GLN B 1 99 ? -8.609 21.891 11.93 1 76.75 99 GLN B CA 1
ATOM 1676 C C . GLN B 1 99 ? -7.801 20.594 11.977 1 76.75 99 GLN B C 1
ATOM 1678 O O . GLN B 1 99 ? -8.367 19.5 11.891 1 76.75 99 GLN B O 1
ATOM 1683 N N . TYR B 1 100 ? -6.488 20.812 11.953 1 76.75 100 TYR B N 1
ATOM 1684 C CA . TYR B 1 100 ? -5.598 19.656 11.93 1 76.75 100 TYR B CA 1
ATOM 1685 C C . TYR B 1 100 ? -4.953 19.438 13.297 1 76.75 100 TYR B C 1
ATOM 1687 O O . TYR B 1 100 ? -4.582 20.391 13.977 1 76.75 100 TYR B O 1
ATOM 1695 N N . ARG B 1 101 ? -5.109 18.078 13.719 1 67.12 101 ARG B N 1
ATOM 1696 C CA . ARG B 1 101 ? -4.348 17.703 14.906 1 67.12 101 ARG B CA 1
ATOM 1697 C C . ARG B 1 101 ? -3.102 16.906 14.516 1 67.12 101 ARG B C 1
ATOM 1699 O O . ARG B 1 101 ? -3.088 16.234 13.484 1 67.12 101 ARG B O 1
ATOM 1706 N N . GLY B 1 102 ? -1.873 17.172 15.008 1 63.41 102 GLY B N 1
ATOM 1707 C CA . GLY B 1 102 ? -0.623 16.484 14.719 1 63.41 102 GLY B CA 1
ATOM 1708 C C . GLY B 1 102 ? -0.768 14.977 14.672 1 63.41 102 GLY B C 1
ATOM 1709 O O . GLY B 1 102 ? -1.544 14.398 15.438 1 63.41 102 GLY B O 1
ATOM 1710 N N . PHE B 1 103 ? -0.351 14.344 13.555 1 66 103 PHE B N 1
ATOM 1711 C CA . PHE B 1 103 ? -0.327 12.891 13.445 1 66 103 PHE B CA 1
ATOM 1712 C C . PHE B 1 103 ? 0.688 12.289 14.406 1 66 103 PHE B C 1
ATOM 1714 O O . PHE B 1 103 ? 1.837 12.727 14.469 1 66 103 PHE B O 1
ATOM 1721 N N . VAL B 1 104 ? 0.163 11.555 15.438 1 55.12 104 VAL B N 1
ATOM 1722 C CA . VAL B 1 104 ? 1.062 10.773 16.281 1 55.12 104 VAL B CA 1
ATOM 1723 C C . VAL B 1 104 ? 1.064 9.312 15.812 1 55.12 104 VAL B C 1
ATOM 1725 O O . VAL B 1 104 ? 0.037 8.633 15.875 1 55.12 104 VAL B O 1
ATOM 1728 N N . GLY B 1 105 ? 1.949 8.859 15.039 1 51.72 105 GLY B N 1
ATOM 1729 C CA . GLY B 1 105 ? 2.074 7.504 14.547 1 51.72 105 GLY B CA 1
ATOM 1730 C C . GLY B 1 105 ? 1.663 6.453 15.562 1 51.72 105 GLY B C 1
ATOM 1731 O O . GLY B 1 105 ? 1.139 5.398 15.195 1 51.72 105 GLY B O 1
ATOM 1732 N N . GLY B 1 106 ? 2.176 6.523 16.812 1 44.66 106 GLY B N 1
ATOM 1733 C CA . GLY B 1 106 ? 1.929 5.539 17.859 1 44.66 106 GLY B CA 1
ATOM 1734 C C . GLY B 1 106 ? 0.503 5.562 18.375 1 44.66 106 GLY B C 1
ATOM 1735 O O . GLY B 1 106 ? 0.096 4.676 19.125 1 44.66 106 GLY B O 1
ATOM 1736 N N . ARG B 1 107 ? -0.104 6.645 18.406 1 37.91 107 ARG B N 1
ATOM 1737 C CA . ARG B 1 107 ? -1.367 6.641 19.125 1 37.91 107 ARG B CA 1
ATOM 1738 C C . ARG B 1 107 ? -2.43 5.84 18.391 1 37.91 107 ARG B C 1
ATOM 1740 O O . ARG B 1 107 ? -2.996 6.316 17.406 1 37.91 107 ARG B O 1
ATOM 1747 N N . LEU B 1 108 ? -2.373 4.793 18.016 1 35.72 108 LEU B N 1
ATOM 1748 C CA . LEU B 1 108 ? -3.451 3.848 17.75 1 35.72 108 LEU B CA 1
ATOM 1749 C C . LEU B 1 108 ? -4.527 3.928 18.828 1 35.72 108 LEU B C 1
ATOM 1751 O O . LEU B 1 108 ? -5.348 3.02 18.953 1 35.72 108 LEU B O 1
ATOM 1755 N N . GLY B 1 109 ? -4.871 5.02 19.641 1 26.89 109 GLY B N 1
ATOM 1756 C CA . GLY B 1 109 ? -6.109 4.859 20.391 1 26.89 109 GLY B CA 1
ATOM 1757 C C . GLY B 1 109 ? -7.328 4.719 19.5 1 26.89 109 GLY B C 1
ATOM 1758 O O . GLY B 1 109 ? -7.297 5.113 18.328 1 26.89 109 GLY B O 1
#

Solvent-accessible surface area (backbone atoms only — not comparable to full-atom values): 12669 Å² total; per-residue (Å²): 125,78,50,75,68,43,66,40,53,78,80,47,54,82,93,60,26,63,62,72,36,69,66,35,45,49,57,34,60,31,65,66,53,36,47,40,54,49,29,48,46,26,60,75,65,69,41,79,78,63,86,46,64,34,60,44,44,33,56,41,19,52,50,39,46,37,26,66,77,67,46,40,63,45,77,85,47,85,74,82,59,31,25,56,42,51,49,53,43,39,68,76,27,48,52,95,81,69,70,82,73,86,87,58,80,55,64,79,121,126,77,51,75,68,43,65,39,52,77,82,47,54,82,91,60,26,62,63,71,37,70,64,35,45,50,57,34,60,32,65,66,52,36,47,38,54,50,30,49,46,26,59,76,64,68,42,78,78,65,86,46,64,34,61,44,44,35,55,42,19,52,51,39,44,37,26,66,76,66,47,38,65,46,79,85,46,84,74,80,59,31,24,57,44,51,49,53,44,39,67,74,27,49,52,95,80,68,70,81,74,85,87,58,79,57,65,73,122

Organism: Magallana gigas (NCBI:txid29159)

Radius of gyration: 18.34 Å; Cα contacts (8 Å, |Δi|>4): 292; chains: 2; bounding box: 32×57×43 Å

Secondary structure (DSSP, 8-state):
---GGGG------GGG-GGGSHHHIIIII-HHHHHHHHHHHHHHH-PPPPS-HHHHHHHHHHHHHHHHHHSS--TTS-PPPPHHHHHHHHHHS--TTS------TT---/---GGGG------GGG-GGGSHHHIIIII-HHHHHHHHHHHHHHH-PPPPS-HHHHHHHHHHHHHHHHHHSS--TTS-PPPPHHHHHHHHHHS--TTS------TT---

Nearest PDB structures (foldseek):
  8trj-assembly1_A  TM=7.652E-01  e=3.517E-05  Rattus
  8tr8-assembly1_A  TM=7.608E-01  e=1.016E-04  Rattus
  6u9v-assembly1_C  TM=7.831E-01  e=1.628E-04  Rattus norvegicus
  8tr6-assembly1_A  TM=7.603E-01  e=1.447E-04  Rattus
  8trj-assembly1_A  TM=7.652E-01  e=3.556E-05  Rattus